Protein AF-A0A8H5BAB7-F1 (afdb_monomer)

Foldseek 3Di:
DDDDDDDDDDDPFPDPDDDDDDDDDDDDDDDDDDDDDDDDPDDDPDPPDDDDPPPDDPVVVCLLVLLVVLLVVVVVVVPPPDDDDDDDDDDDDDDDDDDDDPDDDPDDDDPDDPPPPPPPVRLLVVLVVLLVVLVVVLQVVLVVQPDGDDDLADQDDRSLNVDDPCPVNVVSVVSNVVSVVVNCCSPDDVVSVVVVVVSDPLLVLLLVCLVLQLLVVLVVPPFFDALVVSCVSSVHDSVNNQSSQVNCVSVSQWPPPDVRTIHGGNNSSCCGPPHVVVVVSNVVSSVVVLVVCVVVQLVDPVQNPDPDQQSDSVLVVCVPPPVVCHRPGPVSSVVDD

Secondary structure (DSSP, 8-state):
-PPPPP----------------------------------------------TT---TTSSHHHHHHHHHHHHHHHHHGGGS------------S----S--SSS-SSS----------HHHHHHHHHHHHHHHHHHHHHHHHHTTSPPPPTT--PPPHHHH-S--HHHHHHHHHHHHHHHHHHHHHS-HHHHHHHHHT--HHHHHHHHHHTTHHHHHHT-TT-EEHHHHHHHHT--HHHHHHHHHHHHTTTSSEEEETTEEE--TTGGGGSTTSHHHHHHHHHHHHHHHHTTHHHHHH-TTTTT---TTSSHHHHHHHHH-GGGTT--HHHHHT--

pLDDT: mean 70.76, std 28.92, range [22.11, 98.69]

Sequence (337 aa):
MQREPTDAGDRAGFGVACRDEVVKGGPGLVQAPDGGCPVRPAAGFGAGRVEDADGL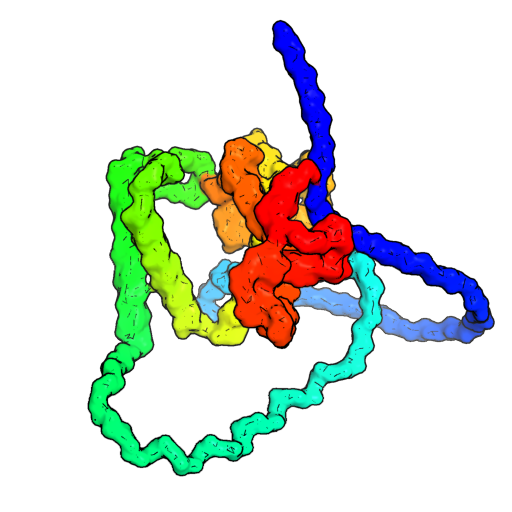HLDDLCVSRQLVQVACRLDEMSRFVVPQTLNSGRTTAVYALTGMARKSYLTSLACDTFPQIMSTHAEVEALLRLIRDSALKALGDYEKHGGTAPRLQSTEIHPLDQFQNKIGFMKTIATLEGACEQLCSTLAPPTQTVLNRVQDYQWICMRTVVKHKIADEVAKHKGGVHINELAAAVKLHPTKLGSILRALASKHCFCEIAPDVFANNRLSMTLTTSHPMSSAVVYSSDRHEYIHCLPEYLADPSTGHSLRINETAFQYFVKERHPKLKGITFYQWMELP

Nearest PDB structures (foldseek):
  6ix7-assembly1_A  TM=8.570E-01  e=1.894E-03  Aspergillus flavus NRRL3357
  6inw-assembly1_A  TM=7.678E-01  e=5.716E-04  Aspergillus flavus NRRL3357
  6ix3-assembly1_B-2  TM=7.983E-01  e=1.404E-03  Aspergillus flavus NRRL3357
  6ix3-assembly1_A  TM=7.483E-01  e=1.094E-03  Aspergillus flavus NRRL3357
  8gx4-assembly1_A  TM=7.879E-01  e=2.967E-03  Apiospora montagnei NRRL 25634

Structure (mmCIF, N/CA/C/O backbone):
data_AF-A0A8H5BAB7-F1
#
_entry.id   AF-A0A8H5BAB7-F1
#
loop_
_atom_site.group_PDB
_atom_site.id
_atom_site.type_symbol
_atom_site.label_atom_id
_atom_site.label_alt_id
_atom_site.label_comp_id
_atom_site.label_asym_id
_atom_site.label_entity_id
_atom_site.label_seq_id
_atom_site.pdbx_PDB_ins_code
_atom_site.Cartn_x
_atom_site.Cartn_y
_atom_site.Cartn_z
_atom_site.occupancy
_atom_site.B_iso_or_equiv
_atom_site.auth_seq_id
_atom_site.auth_comp_id
_atom_site.auth_asym_id
_atom_site.auth_atom_id
_atom_site.pdbx_PDB_model_num
ATOM 1 N N . MET A 1 1 ? -33.065 4.902 -30.671 1.00 36.44 1 MET A N 1
ATOM 2 C CA . MET A 1 1 ? -31.918 4.297 -31.377 1.00 36.44 1 MET A CA 1
ATOM 3 C C . MET A 1 1 ? -31.135 3.513 -30.335 1.00 36.44 1 MET A C 1
ATOM 5 O O . MET A 1 1 ? -30.453 4.110 -29.513 1.00 36.44 1 MET A O 1
ATOM 9 N N . GLN A 1 2 ? -31.410 2.213 -30.249 1.00 23.80 2 GLN A N 1
ATOM 10 C CA . GLN A 1 2 ? -30.782 1.296 -29.297 1.00 23.80 2 GLN A CA 1
ATOM 11 C C . GLN A 1 2 ? -29.294 1.159 -29.658 1.00 23.80 2 GLN A C 1
ATOM 13 O O . GLN A 1 2 ? -28.973 1.019 -30.836 1.00 23.80 2 GLN A O 1
ATOM 18 N N . ARG A 1 3 ? -28.395 1.246 -28.673 1.00 25.72 3 ARG A N 1
ATOM 19 C CA . ARG A 1 3 ? -26.998 0.821 -28.827 1.00 25.72 3 ARG A CA 1
ATOM 20 C C . ARG A 1 3 ? -26.851 -0.533 -28.148 1.00 25.72 3 ARG A C 1
ATOM 22 O O . ARG A 1 3 ? -27.124 -0.654 -26.957 1.00 25.72 3 ARG A O 1
ATOM 29 N N . GLU A 1 4 ? -26.484 -1.520 -28.951 1.00 24.52 4 GLU A N 1
ATOM 30 C CA . GLU A 1 4 ? -26.134 -2.878 -28.543 1.00 24.52 4 GLU A CA 1
ATOM 31 C C . GLU A 1 4 ? -24.859 -2.915 -27.678 1.00 24.52 4 GLU A C 1
ATOM 33 O O . GLU A 1 4 ? -24.052 -1.978 -27.732 1.00 24.52 4 GLU A O 1
ATOM 38 N N . PRO A 1 5 ? -24.671 -3.974 -26.867 1.00 28.41 5 PRO A N 1
ATOM 39 C CA . PRO A 1 5 ? -23.532 -4.103 -25.969 1.00 28.41 5 PRO A CA 1
ATOM 40 C C . PRO A 1 5 ? -22.288 -4.570 -26.737 1.00 28.41 5 PRO A C 1
ATOM 42 O O . PRO A 1 5 ? -22.297 -5.620 -27.375 1.00 28.41 5 PRO A O 1
ATOM 45 N N . THR A 1 6 ? -21.204 -3.797 -26.667 1.00 30.73 6 THR A N 1
ATOM 46 C CA . THR A 1 6 ? -19.901 -4.207 -27.200 1.00 30.73 6 THR A CA 1
ATOM 47 C C . THR A 1 6 ? -19.280 -5.295 -26.333 1.00 30.73 6 THR A C 1
ATOM 49 O O . THR A 1 6 ? -19.144 -5.143 -25.118 1.00 30.73 6 THR A O 1
ATOM 52 N N . ASP A 1 7 ? -18.925 -6.364 -27.033 1.00 24.47 7 ASP A N 1
ATOM 53 C CA . ASP A 1 7 ? -18.244 -7.582 -26.627 1.00 24.47 7 ASP A CA 1
ATOM 54 C C . ASP A 1 7 ? -17.031 -7.345 -25.710 1.00 24.47 7 ASP A C 1
ATOM 56 O O . ASP A 1 7 ? -16.275 -6.379 -25.860 1.00 24.47 7 ASP A O 1
ATOM 60 N N . ALA A 1 8 ? -16.862 -8.240 -24.739 1.00 29.69 8 ALA A N 1
ATOM 61 C CA . ALA A 1 8 ? -15.777 -8.223 -23.771 1.00 29.69 8 ALA A CA 1
ATOM 62 C C . ALA A 1 8 ? -14.495 -8.732 -24.444 1.00 29.69 8 ALA A C 1
ATOM 64 O O . ALA A 1 8 ? -14.181 -9.917 -24.395 1.00 29.69 8 ALA A O 1
ATOM 65 N N . GLY A 1 9 ? -13.763 -7.821 -25.085 1.00 25.28 9 GLY A N 1
ATOM 66 C CA . GLY A 1 9 ? -12.438 -8.103 -25.625 1.00 25.28 9 GLY A CA 1
ATOM 67 C C . GLY A 1 9 ? -11.450 -8.455 -24.512 1.00 25.28 9 GLY A C 1
ATOM 68 O O . GLY A 1 9 ? -11.226 -7.660 -23.594 1.00 25.28 9 GLY A O 1
ATOM 69 N N . ASP A 1 10 ? -10.871 -9.651 -24.614 1.00 31.83 10 ASP A N 1
ATOM 70 C CA . ASP A 1 10 ? -9.661 -10.075 -23.914 1.00 31.83 10 ASP A CA 1
ATOM 71 C C . ASP A 1 10 ? -8.577 -9.003 -24.088 1.00 31.83 10 ASP A C 1
ATOM 73 O O . ASP A 1 10 ? -7.932 -8.918 -25.133 1.00 31.83 10 ASP A O 1
ATOM 77 N N . ARG A 1 11 ? -8.355 -8.180 -23.054 1.00 36.34 11 ARG A N 1
ATOM 78 C CA . ARG A 1 11 ? -7.131 -7.377 -22.970 1.00 36.34 11 ARG A CA 1
ATOM 79 C C . ARG A 1 11 ? -5.959 -8.342 -23.028 1.00 36.34 11 ARG A C 1
ATOM 81 O O . ARG A 1 11 ? -5.969 -9.335 -22.298 1.00 36.34 11 ARG A O 1
ATOM 88 N N . ALA A 1 12 ? -4.946 -8.020 -23.830 1.00 37.62 12 ALA A N 1
ATOM 89 C CA . ALA A 1 12 ? -3.659 -8.706 -23.871 1.00 37.62 12 ALA A CA 1
ATOM 90 C C . ALA A 1 12 ? -2.915 -8.587 -22.522 1.00 37.62 12 ALA A C 1
ATOM 92 O O . ALA A 1 12 ? -1.880 -7.938 -22.399 1.00 37.62 12 ALA A O 1
ATOM 93 N N . GLY A 1 13 ? -3.463 -9.200 -21.476 1.00 37.78 13 GLY A N 1
ATOM 94 C CA . GLY A 1 13 ? -2.782 -9.438 -20.224 1.00 37.78 13 GLY A CA 1
ATOM 95 C C . GLY A 1 13 ? -1.711 -10.485 -20.466 1.00 37.78 13 GLY A C 1
ATOM 96 O O . GLY A 1 13 ? -1.926 -11.467 -21.182 1.00 37.78 13 GLY A O 1
ATOM 97 N N . PHE A 1 14 ? -0.549 -10.274 -19.867 1.00 43.75 14 PHE A N 1
ATOM 98 C CA . PHE A 1 14 ? 0.518 -11.256 -19.799 1.00 43.75 14 PHE A CA 1
ATOM 99 C C . PHE A 1 14 ? 0.035 -12.472 -18.979 1.00 43.75 14 PHE A C 1
ATOM 101 O O . PHE A 1 14 ? 0.246 -12.609 -17.779 1.00 43.75 14 PHE A O 1
ATOM 108 N N . GLY A 1 15 ? -0.720 -13.355 -19.631 1.00 31.80 15 GLY A N 1
ATOM 109 C CA . GLY A 1 15 ? -1.120 -14.637 -19.081 1.00 31.80 15 GLY A CA 1
ATOM 110 C C . GLY A 1 15 ? 0.081 -15.571 -19.091 1.00 31.80 15 GLY A C 1
ATOM 111 O O . GLY A 1 15 ? 0.601 -15.909 -20.155 1.00 31.80 15 GLY A O 1
ATOM 112 N N . VAL A 1 16 ? 0.523 -16.003 -17.912 1.00 30.45 16 VAL A N 1
ATOM 113 C CA . VAL A 1 16 ? 1.497 -17.088 -17.778 1.00 30.45 16 VAL A CA 1
ATOM 114 C C . VAL A 1 16 ? 0.867 -18.356 -18.356 1.00 30.45 16 VAL A C 1
ATOM 116 O O . VAL A 1 16 ? 0.013 -18.980 -17.730 1.00 30.45 16 VAL A O 1
ATOM 119 N N . ALA A 1 17 ? 1.276 -18.738 -19.565 1.00 25.66 17 ALA A N 1
ATOM 120 C CA . ALA A 1 17 ? 1.023 -20.072 -20.084 1.00 25.66 17 ALA A CA 1
ATOM 121 C C . ALA A 1 17 ? 1.912 -21.054 -19.308 1.00 25.66 17 ALA A C 1
ATOM 123 O O . ALA A 1 17 ? 3.130 -21.085 -19.499 1.00 25.66 17 ALA A O 1
ATOM 124 N N . CYS A 1 18 ? 1.313 -21.842 -18.413 1.00 22.22 18 CYS A N 1
ATOM 125 C CA . CYS A 1 18 ? 1.947 -23.046 -17.886 1.00 22.22 18 CYS A CA 1
ATOM 126 C C . CYS A 1 18 ? 2.284 -23.951 -19.079 1.00 22.22 18 CYS A C 1
ATOM 128 O O . CYS A 1 18 ? 1.393 -24.378 -19.808 1.00 22.22 18 CYS A O 1
ATOM 130 N N . ARG A 1 19 ? 3.573 -24.190 -19.331 1.00 25.84 19 ARG A N 1
ATOM 131 C CA . ARG A 1 19 ? 4.002 -25.160 -20.341 1.00 25.84 19 ARG A CA 1
ATOM 132 C C . ARG A 1 19 ? 3.718 -26.569 -19.825 1.00 25.84 19 ARG A C 1
ATOM 134 O O . ARG A 1 19 ? 4.360 -27.004 -18.874 1.00 25.84 19 ARG A O 1
ATOM 141 N N . ASP A 1 20 ? 2.810 -27.270 -20.496 1.00 23.16 20 ASP A N 1
ATOM 142 C CA . ASP A 1 20 ? 2.719 -28.728 -20.464 1.00 23.16 20 ASP A CA 1
ATOM 143 C C . ASP A 1 20 ? 3.910 -29.311 -21.239 1.00 23.16 20 ASP A C 1
ATOM 145 O O . ASP A 1 20 ? 3.928 -29.314 -22.473 1.00 23.16 20 ASP A O 1
ATOM 149 N N . GLU A 1 21 ? 4.930 -29.803 -20.535 1.00 26.55 21 GLU A N 1
ATOM 150 C CA . GLU A 1 21 ? 5.911 -30.704 -21.142 1.00 26.55 21 GLU A CA 1
ATOM 151 C C . GLU A 1 21 ? 5.389 -32.142 -21.079 1.00 26.55 21 GLU A C 1
ATOM 153 O O . GLU A 1 21 ? 5.451 -32.832 -20.063 1.00 26.55 21 GLU A O 1
ATOM 158 N N . VAL A 1 22 ? 4.866 -32.595 -22.218 1.00 26.17 22 VAL A N 1
ATOM 159 C CA . VAL A 1 22 ? 4.567 -33.999 -22.502 1.00 26.17 22 VAL A CA 1
ATOM 160 C C . VAL A 1 22 ? 5.885 -34.778 -22.561 1.00 26.17 22 VAL A C 1
ATOM 162 O O . VAL A 1 22 ? 6.588 -34.764 -23.574 1.00 26.17 22 VAL A O 1
ATOM 165 N N . VAL A 1 23 ? 6.219 -35.488 -21.483 1.00 27.64 23 VAL A N 1
ATOM 166 C CA . VAL A 1 23 ? 7.316 -36.465 -21.477 1.00 27.64 23 VAL A CA 1
ATOM 167 C C . VAL A 1 23 ? 6.848 -37.737 -22.191 1.00 27.64 23 VAL A C 1
ATOM 169 O O . VAL A 1 23 ? 5.963 -38.453 -21.725 1.00 27.64 23 VAL A O 1
ATOM 172 N N . LYS A 1 24 ? 7.440 -38.003 -23.362 1.00 26.62 24 LYS A N 1
ATOM 173 C CA . LYS A 1 24 ? 7.263 -39.233 -24.151 1.00 26.62 24 LYS A CA 1
ATOM 174 C C . LYS A 1 24 ? 7.808 -40.446 -23.385 1.00 26.62 24 LYS A C 1
ATOM 176 O O . LYS A 1 24 ? 8.907 -40.391 -22.844 1.00 26.62 24 LYS A O 1
ATOM 181 N N . GLY A 1 25 ? 7.037 -41.532 -23.362 1.00 23.75 25 GLY A N 1
ATOM 182 C CA . GLY A 1 25 ? 7.331 -42.736 -22.585 1.00 23.75 25 GLY A CA 1
ATOM 183 C C . GLY A 1 25 ? 8.240 -43.785 -23.242 1.00 23.75 25 GLY A C 1
ATOM 184 O O . GLY A 1 25 ? 8.430 -43.802 -24.458 1.00 23.75 25 GLY A O 1
ATOM 185 N N . GLY A 1 26 ? 8.688 -44.712 -22.383 1.00 22.11 26 GLY A N 1
ATOM 186 C CA . GLY A 1 26 ? 9.103 -46.094 -22.682 1.00 22.11 26 GLY A CA 1
ATOM 187 C C . GLY A 1 26 ? 10.503 -46.486 -22.165 1.00 22.11 26 GLY A C 1
ATOM 188 O O . GLY A 1 26 ? 11.396 -45.647 -22.177 1.00 22.11 26 GLY A O 1
ATOM 189 N N . PRO A 1 27 ? 10.773 -47.778 -21.870 1.00 32.84 27 PRO A N 1
ATOM 190 C CA . PRO A 1 27 ? 10.048 -48.689 -20.968 1.00 32.84 27 PRO A CA 1
ATOM 191 C C . PRO A 1 27 ? 10.997 -49.388 -19.951 1.00 32.84 27 PRO A C 1
ATOM 193 O O . PRO A 1 27 ? 12.198 -49.487 -20.182 1.00 32.84 27 PRO A O 1
ATOM 196 N N . GLY A 1 28 ? 10.469 -49.951 -18.854 1.00 25.31 28 GLY A N 1
ATOM 197 C CA . GLY A 1 28 ? 11.269 -50.823 -17.976 1.00 25.31 28 GLY A CA 1
ATOM 198 C C . GLY A 1 28 ? 10.612 -51.189 -16.646 1.00 25.31 28 GLY A C 1
ATOM 199 O O . GLY A 1 28 ? 10.799 -50.503 -15.648 1.00 25.31 28 GLY A O 1
ATOM 200 N N . LEU A 1 29 ? 9.853 -52.285 -16.648 1.00 25.59 29 LEU A N 1
ATOM 201 C CA . LEU A 1 29 ? 9.343 -52.997 -15.472 1.00 25.59 29 LEU A CA 1
ATOM 202 C C . LEU A 1 29 ? 10.486 -53.596 -14.636 1.00 25.59 29 LEU A C 1
ATOM 204 O O . LEU A 1 29 ? 11.260 -54.378 -15.179 1.00 25.59 29 LEU A O 1
ATOM 208 N N . VAL A 1 30 ? 10.487 -53.360 -13.318 1.00 27.69 30 VAL A N 1
ATOM 209 C CA . VAL A 1 30 ? 10.938 -54.336 -12.304 1.00 27.69 30 VAL A CA 1
ATOM 210 C C . VAL A 1 30 ? 10.037 -54.201 -11.068 1.00 27.69 30 VAL A C 1
ATOM 212 O O . VAL A 1 30 ? 9.845 -53.105 -10.547 1.00 27.69 30 VAL A O 1
ATOM 215 N N . GLN A 1 31 ? 9.449 -55.319 -10.640 1.00 23.66 31 GLN A N 1
ATOM 216 C CA . GLN A 1 31 ? 8.582 -55.461 -9.466 1.00 23.66 31 GLN A CA 1
ATOM 217 C C . GLN A 1 31 ? 9.358 -55.911 -8.211 1.00 23.66 31 GLN A C 1
ATOM 219 O O . GLN A 1 31 ? 10.264 -56.734 -8.324 1.00 23.66 31 GLN A O 1
ATOM 224 N N . ALA A 1 32 ? 8.823 -55.475 -7.054 1.00 26.59 32 ALA A N 1
ATOM 225 C CA . ALA A 1 32 ? 8.815 -56.091 -5.708 1.00 26.59 32 ALA A CA 1
ATOM 226 C C . ALA A 1 32 ? 10.109 -56.022 -4.844 1.00 26.59 32 ALA A C 1
ATOM 228 O O . ALA A 1 32 ? 11.195 -55.937 -5.411 1.00 26.59 32 ALA A O 1
ATOM 229 N N . PRO A 1 33 ? 10.037 -56.080 -3.482 1.00 28.66 33 PRO A N 1
ATOM 230 C CA . PRO A 1 33 ? 8.915 -56.578 -2.673 1.00 28.66 33 PRO A CA 1
ATOM 231 C C . PRO A 1 33 ? 8.468 -55.738 -1.458 1.00 28.66 33 PRO A C 1
ATOM 233 O O . PRO A 1 33 ? 9.116 -54.800 -0.998 1.00 28.66 33 PRO A O 1
ATOM 236 N N . ASP A 1 34 ? 7.317 -56.172 -0.951 1.00 30.67 34 ASP A N 1
ATOM 237 C CA . ASP A 1 34 ? 6.634 -55.787 0.276 1.00 30.67 34 ASP A CA 1
ATOM 238 C C . ASP A 1 34 ? 7.526 -55.859 1.525 1.00 30.67 34 ASP A C 1
ATOM 240 O O . ASP A 1 34 ? 8.190 -56.860 1.795 1.00 30.67 34 ASP A O 1
ATOM 244 N N . GLY A 1 35 ? 7.487 -54.800 2.333 1.00 27.25 35 GLY A N 1
ATOM 245 C CA . GLY A 1 35 ? 8.190 -54.721 3.610 1.00 27.25 35 GLY A CA 1
ATOM 246 C C . GLY A 1 35 ? 7.655 -53.568 4.448 1.00 27.25 35 GLY A C 1
ATOM 247 O O . GLY A 1 35 ? 8.216 -52.476 4.454 1.00 27.25 35 GLY A O 1
ATOM 248 N N . GLY A 1 36 ? 6.528 -53.802 5.121 1.00 25.34 36 GLY A N 1
ATOM 249 C CA . GLY A 1 36 ? 5.921 -52.843 6.038 1.00 25.34 36 GLY A CA 1
ATOM 250 C C . GLY A 1 36 ? 6.812 -52.543 7.246 1.00 25.34 36 GLY A C 1
ATOM 251 O O . GLY A 1 36 ? 7.377 -53.445 7.859 1.00 25.34 36 GLY A O 1
ATOM 252 N N . CYS A 1 37 ? 6.881 -51.265 7.620 1.00 22.97 37 CYS A N 1
ATOM 253 C CA . CYS A 1 37 ? 7.373 -50.809 8.918 1.00 22.97 37 CYS A CA 1
ATOM 254 C C . CYS A 1 37 ? 6.438 -49.688 9.424 1.00 22.97 37 CYS A C 1
ATOM 256 O O . CYS A 1 37 ? 5.903 -48.929 8.613 1.00 22.97 37 CYS A O 1
ATOM 258 N N . PRO A 1 38 ? 6.146 -49.619 10.733 1.00 26.20 38 PRO A N 1
ATOM 259 C CA . PRO A 1 38 ? 4.882 -49.101 11.243 1.00 26.20 38 PRO A CA 1
ATOM 260 C C . PRO A 1 38 ? 4.847 -47.570 11.300 1.00 26.20 38 PRO A C 1
ATOM 262 O O . PRO A 1 38 ? 5.734 -46.926 11.863 1.00 26.20 38 PRO A O 1
ATOM 265 N N . VAL A 1 39 ? 3.762 -46.985 10.789 1.00 28.03 39 VAL A N 1
ATOM 266 C CA . VAL A 1 39 ? 3.430 -45.572 10.996 1.00 28.03 39 VAL A CA 1
ATOM 267 C C . VAL A 1 39 ? 3.005 -45.392 12.455 1.00 28.03 39 VAL A C 1
ATOM 269 O O . VAL A 1 39 ? 1.906 -45.770 12.856 1.00 28.03 39 VAL A O 1
ATOM 272 N N . ARG A 1 40 ? 3.897 -44.819 13.269 1.00 23.77 40 ARG A N 1
ATOM 273 C CA . ARG A 1 40 ? 3.544 -44.210 14.560 1.00 23.77 40 ARG A CA 1
ATOM 274 C C . ARG A 1 40 ? 2.548 -43.066 14.302 1.00 23.77 40 ARG A C 1
ATOM 276 O O . ARG A 1 40 ? 2.803 -42.267 13.401 1.00 23.77 40 ARG A O 1
ATOM 283 N N . PRO A 1 41 ? 1.460 -42.931 15.080 1.00 25.17 41 PRO A N 1
ATOM 284 C CA . PRO A 1 41 ? 0.564 -41.792 14.942 1.00 25.17 41 PRO A CA 1
ATOM 285 C C . PRO A 1 41 ? 1.324 -40.510 15.296 1.00 25.17 41 PRO A C 1
ATOM 287 O O . PRO A 1 41 ? 1.958 -40.426 16.351 1.00 25.17 41 PRO A O 1
ATOM 290 N N . ALA A 1 42 ? 1.279 -39.525 14.397 1.00 27.25 42 ALA A N 1
ATOM 291 C CA . ALA A 1 42 ? 1.742 -38.176 14.676 1.00 27.25 42 ALA A CA 1
ATOM 292 C C . ALA A 1 42 ? 0.965 -37.652 15.890 1.00 27.25 42 ALA A C 1
ATOM 294 O O . ALA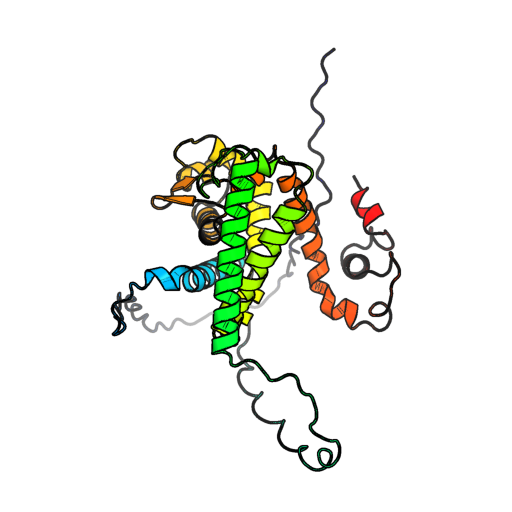 A 1 42 ? -0.253 -37.476 15.841 1.00 27.25 42 ALA A O 1
ATOM 295 N N . ALA A 1 43 ? 1.681 -37.483 16.999 1.00 27.72 43 ALA A N 1
ATOM 296 C CA . ALA A 1 43 ? 1.171 -36.868 18.207 1.00 27.72 43 ALA A CA 1
ATOM 297 C C . ALA A 1 43 ? 0.578 -35.497 17.863 1.00 27.72 43 ALA A C 1
ATOM 299 O O . ALA A 1 43 ? 1.188 -34.708 17.138 1.00 27.72 43 ALA A O 1
ATOM 300 N N . GLY A 1 44 ? -0.626 -35.243 18.377 1.00 24.59 44 GLY A N 1
ATOM 301 C CA . GLY A 1 44 ? -1.295 -33.959 18.256 1.00 24.59 44 GLY A CA 1
ATOM 302 C C . GLY A 1 44 ? -0.382 -32.826 18.713 1.00 24.59 44 GLY A C 1
ATOM 303 O O . GLY A 1 44 ? 0.265 -32.914 19.757 1.00 24.59 44 GLY A O 1
ATOM 304 N N . PHE A 1 45 ? -0.348 -31.751 17.928 1.00 25.92 45 PHE A N 1
ATOM 305 C CA . PHE A 1 45 ? 0.177 -30.473 18.383 1.00 25.92 45 PHE A CA 1
ATOM 306 C C . PHE A 1 45 ? -0.714 -29.990 19.528 1.00 25.92 45 PHE A C 1
ATOM 308 O O . PHE A 1 45 ? -1.799 -29.450 19.320 1.00 25.92 45 PHE A O 1
ATOM 315 N N . GLY A 1 46 ? -0.270 -30.270 20.751 1.00 23.92 46 GLY A N 1
ATOM 316 C CA . GLY A 1 46 ? -0.862 -29.741 21.963 1.00 23.92 46 GLY A CA 1
ATOM 317 C C . GLY A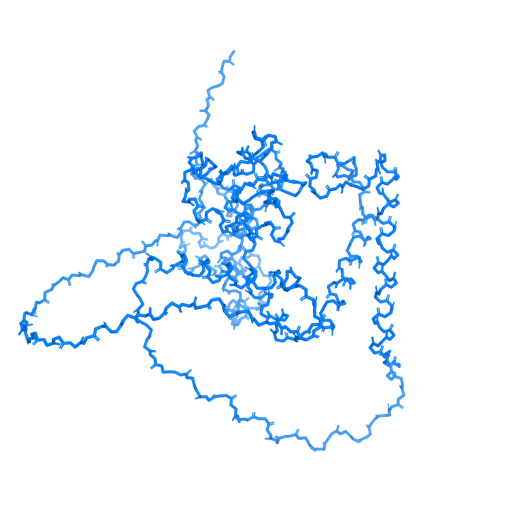 1 46 ? -0.803 -28.219 21.947 1.00 23.92 46 GLY A C 1
ATOM 318 O O . GLY A 1 46 ? 0.208 -27.621 21.576 1.00 23.92 46 GLY A O 1
ATOM 319 N N . ALA A 1 47 ? -1.904 -27.607 22.374 1.00 29.14 47 ALA A N 1
ATOM 320 C CA . ALA A 1 47 ? -1.981 -26.208 22.748 1.00 29.14 47 ALA A CA 1
ATOM 321 C C . ALA A 1 47 ? -1.033 -25.945 23.932 1.00 29.14 47 ALA A C 1
ATOM 323 O O . ALA A 1 47 ? -1.425 -25.994 25.095 1.00 29.14 47 ALA A O 1
ATOM 324 N N . GLY A 1 48 ? 0.245 -25.717 23.634 1.00 23.62 48 GLY A N 1
ATOM 325 C CA . GLY A 1 48 ? 1.220 -25.216 24.590 1.00 23.62 48 GLY A CA 1
ATOM 326 C C . GLY A 1 48 ? 0.997 -23.724 24.783 1.00 23.62 48 GLY A C 1
ATOM 327 O O . GLY A 1 48 ? 1.452 -22.918 23.974 1.00 23.62 48 GLY A O 1
ATOM 328 N N . ARG A 1 49 ? 0.266 -23.366 25.840 1.00 26.48 49 ARG A N 1
ATOM 329 C CA . ARG A 1 49 ? 0.175 -21.997 26.345 1.00 26.48 49 ARG A CA 1
ATOM 330 C C . ARG A 1 49 ? 1.553 -21.623 26.906 1.00 26.48 49 ARG A C 1
ATOM 332 O O . ARG A 1 49 ? 1.935 -22.112 27.962 1.00 26.48 49 ARG A O 1
ATOM 339 N N . VAL A 1 50 ? 2.312 -20.819 26.166 1.00 29.12 50 VAL A N 1
ATOM 340 C CA . VAL A 1 50 ? 3.497 -20.132 26.692 1.00 29.12 50 VAL A CA 1
ATOM 341 C C . VAL A 1 50 ? 3.007 -18.772 27.169 1.00 29.12 50 VAL A C 1
ATOM 343 O O . VAL A 1 50 ? 2.650 -17.926 26.353 1.00 29.12 50 VAL A O 1
ATOM 346 N N . GLU A 1 51 ? 2.877 -18.620 28.485 1.00 27.39 51 GLU A N 1
ATOM 347 C CA . GLU A 1 51 ? 2.633 -17.330 29.130 1.00 27.39 51 GLU A CA 1
ATOM 348 C C . GLU A 1 51 ? 3.997 -16.656 29.331 1.00 27.39 51 GLU A C 1
ATOM 350 O O . GLU A 1 51 ? 4.839 -17.173 30.067 1.00 27.39 51 GLU A O 1
ATOM 355 N N . ASP A 1 52 ? 4.235 -15.537 28.641 1.00 28.73 52 ASP A N 1
ATOM 356 C CA . ASP A 1 52 ? 5.363 -14.651 28.939 1.00 28.73 52 ASP A CA 1
ATOM 357 C C . ASP A 1 52 ? 5.074 -13.880 30.241 1.00 28.73 52 ASP A C 1
ATOM 359 O O . ASP A 1 52 ? 3.931 -13.518 30.534 1.00 28.73 52 ASP A O 1
ATOM 363 N N . ALA A 1 53 ? 6.122 -13.629 31.029 1.00 36.00 53 ALA A N 1
ATOM 364 C CA . ALA A 1 53 ? 6.056 -13.154 32.416 1.00 36.00 53 ALA A CA 1
ATOM 365 C C . ALA A 1 53 ? 5.486 -11.731 32.628 1.00 36.00 53 ALA A C 1
ATOM 367 O O . ALA A 1 53 ? 5.375 -11.301 33.772 1.00 36.00 53 ALA A O 1
ATOM 368 N N . ASP A 1 54 ? 5.076 -11.029 31.569 1.00 36.78 54 ASP A N 1
ATOM 369 C CA . ASP A 1 54 ? 4.595 -9.641 31.638 1.00 36.78 54 ASP A CA 1
ATOM 370 C C . ASP A 1 54 ? 3.089 -9.480 31.368 1.00 36.78 54 ASP A C 1
ATOM 372 O O . ASP A 1 54 ? 2.589 -8.360 31.288 1.00 36.78 54 ASP A O 1
ATOM 376 N N . GLY A 1 55 ? 2.327 -10.575 31.238 1.00 32.62 55 GLY A N 1
ATOM 377 C CA . GLY A 1 55 ? 0.859 -10.509 31.176 1.00 32.62 55 GLY A CA 1
ATOM 378 C C . GLY A 1 55 ? 0.288 -9.704 29.997 1.00 32.62 55 GLY A C 1
ATOM 379 O O . GLY A 1 55 ? -0.894 -9.361 30.003 1.00 32.62 55 GLY A O 1
ATOM 380 N N . LEU A 1 56 ? 1.097 -9.415 28.975 1.00 29.11 56 LEU A N 1
ATOM 381 C CA . LEU A 1 56 ? 0.641 -8.835 27.718 1.00 29.11 56 LEU A CA 1
ATOM 382 C C . LEU A 1 56 ? -0.007 -9.937 26.877 1.00 29.11 56 LEU A C 1
ATOM 384 O O . LEU A 1 56 ? 0.614 -10.948 26.545 1.00 29.11 56 LEU A O 1
ATOM 388 N N . HIS A 1 57 ? -1.286 -9.751 26.560 1.00 30.27 57 HIS A N 1
ATOM 389 C CA . HIS A 1 57 ? -2.035 -10.645 25.688 1.00 30.27 57 HIS A CA 1
ATOM 390 C C . HIS A 1 57 ? -1.311 -10.749 24.332 1.00 30.27 57 HIS A C 1
ATOM 392 O O . HIS A 1 57 ? -0.994 -9.739 23.707 1.00 30.27 57 HIS A O 1
ATOM 398 N N . LEU A 1 58 ? -1.061 -11.976 23.865 1.00 33.19 58 LEU A N 1
ATOM 399 C CA . LEU A 1 58 ? -0.378 -12.311 22.600 1.00 33.19 58 LEU A CA 1
ATOM 400 C C . LEU A 1 58 ? -1.079 -11.783 21.326 1.00 33.19 58 LEU A C 1
ATOM 402 O O . LEU A 1 58 ? -0.604 -12.030 20.214 1.00 33.19 58 LEU A O 1
ATOM 406 N N . ASP A 1 59 ? -2.165 -11.033 21.485 1.00 34.12 59 ASP A N 1
ATOM 407 C CA . ASP A 1 59 ? -2.974 -10.454 20.418 1.00 34.12 59 ASP A CA 1
ATOM 408 C C . ASP A 1 59 ? -2.359 -9.180 19.804 1.00 34.12 59 ASP A C 1
ATOM 410 O O . ASP A 1 59 ? -2.778 -8.777 18.723 1.00 34.12 59 ASP A O 1
ATOM 414 N N . ASP A 1 60 ? -1.302 -8.599 20.390 1.00 32.47 60 ASP A N 1
ATOM 415 C CA . ASP A 1 60 ? -0.621 -7.410 19.832 1.00 32.47 60 ASP A CA 1
ATOM 416 C C . ASP A 1 60 ? 0.636 -7.736 18.991 1.00 32.47 60 ASP A C 1
ATOM 418 O O . ASP A 1 60 ? 1.055 -6.952 18.139 1.00 32.47 60 ASP A O 1
ATOM 422 N N . LEU A 1 61 ? 1.188 -8.954 19.101 1.00 35.22 61 LEU A N 1
ATOM 423 C CA . LEU A 1 61 ? 2.190 -9.506 18.157 1.00 35.22 61 LEU A CA 1
ATOM 424 C C . LEU A 1 61 ? 1.548 -10.040 16.858 1.00 35.22 61 LEU A C 1
ATOM 426 O O . LEU A 1 61 ? 2.210 -10.629 15.991 1.00 35.22 61 LEU A O 1
ATOM 430 N N . CYS A 1 62 ? 0.236 -9.851 16.741 1.00 35.56 62 CYS A N 1
ATOM 431 C CA . CYS A 1 62 ? -0.645 -10.516 15.803 1.00 35.56 62 CYS A CA 1
ATOM 432 C C . CYS A 1 62 ? -0.385 -10.108 14.352 1.00 35.56 62 CYS A C 1
ATOM 434 O O . CYS A 1 62 ? -0.418 -10.974 13.491 1.00 35.56 62 CYS A O 1
ATOM 436 N N . VAL A 1 63 ? 0.017 -8.868 14.054 1.00 36.66 63 VAL A N 1
ATOM 437 C CA . VAL A 1 63 ? 0.238 -8.452 12.655 1.00 36.66 63 VAL A CA 1
ATOM 438 C C . VAL A 1 63 ? 1.431 -9.182 12.028 1.00 36.66 63 VAL A C 1
ATOM 440 O O . VAL A 1 63 ? 1.297 -9.740 10.945 1.00 36.66 63 VAL A O 1
ATOM 443 N N . SER A 1 64 ? 2.577 -9.272 12.710 1.00 34.38 64 SER A N 1
ATOM 444 C CA . SER A 1 64 ? 3.755 -9.979 12.177 1.00 34.38 64 SER A CA 1
ATOM 445 C C . SER A 1 64 ? 3.539 -11.496 12.125 1.00 34.38 64 SER A C 1
ATOM 447 O O . SER A 1 64 ? 3.880 -12.126 11.127 1.00 34.38 64 SER A O 1
ATOM 449 N N . ARG A 1 65 ? 2.914 -12.102 13.149 1.00 35.53 65 ARG A N 1
ATOM 450 C CA . ARG A 1 65 ? 2.594 -13.544 13.135 1.00 35.53 65 ARG A CA 1
ATOM 451 C C . ARG A 1 65 ? 1.504 -13.899 12.124 1.00 35.53 65 ARG A C 1
ATOM 453 O O . ARG A 1 65 ? 1.638 -14.920 11.459 1.00 35.53 65 ARG A O 1
ATOM 460 N N . GLN A 1 66 ? 0.464 -13.080 11.968 1.00 35.62 66 GLN A N 1
ATOM 461 C CA . GLN A 1 66 ? -0.568 -13.269 10.944 1.00 35.62 66 GLN A CA 1
ATOM 462 C C . GLN A 1 66 ? -0.003 -13.045 9.546 1.00 35.62 66 GLN A C 1
ATOM 464 O O . GLN A 1 66 ? -0.342 -13.808 8.654 1.00 35.62 66 GLN A O 1
ATOM 469 N N . LEU A 1 67 ? 0.881 -12.064 9.334 1.00 39.03 67 LEU A N 1
ATOM 470 C CA . LEU A 1 67 ? 1.548 -11.877 8.042 1.00 39.03 67 LEU A CA 1
ATOM 471 C C . LEU A 1 67 ? 2.454 -13.058 7.706 1.00 39.03 67 LEU A C 1
ATOM 473 O O . LEU A 1 67 ? 2.384 -13.546 6.588 1.00 39.03 67 LEU A O 1
ATOM 477 N N . VAL A 1 68 ? 3.223 -13.586 8.665 1.00 42.12 68 VAL A N 1
ATOM 478 C CA . VAL A 1 68 ? 4.016 -14.809 8.456 1.00 42.12 68 VAL A CA 1
ATOM 479 C C . VAL A 1 68 ? 3.107 -16.015 8.207 1.00 42.12 68 VAL A C 1
ATOM 481 O O . VAL A 1 68 ? 3.342 -16.764 7.268 1.00 42.12 68 VAL A O 1
ATOM 484 N N . GLN A 1 69 ? 2.031 -16.198 8.976 1.00 38.59 69 GLN A N 1
ATOM 485 C CA . GLN A 1 69 ? 1.088 -17.303 8.768 1.00 38.59 69 GLN A CA 1
ATOM 486 C C . GLN A 1 69 ? 0.339 -17.197 7.438 1.00 38.59 69 GLN A C 1
ATOM 488 O O . GLN A 1 69 ? 0.101 -18.217 6.798 1.00 38.59 69 GLN A O 1
ATOM 493 N N . VAL A 1 70 ? -0.044 -15.996 7.007 1.00 44.88 70 VAL A N 1
ATOM 494 C CA . VAL A 1 70 ? -0.725 -15.798 5.726 1.00 44.88 70 VAL A CA 1
ATOM 495 C C . VAL A 1 70 ? 0.270 -15.871 4.567 1.00 44.88 70 VAL A C 1
ATOM 497 O O . VAL A 1 70 ? -0.067 -16.489 3.565 1.00 44.88 70 VAL A O 1
ATOM 500 N N . ALA A 1 71 ? 1.506 -15.386 4.718 1.00 43.75 71 ALA A N 1
ATOM 501 C CA . ALA A 1 71 ? 2.596 -15.619 3.769 1.00 43.75 71 ALA A CA 1
ATOM 502 C C . ALA A 1 71 ? 2.874 -17.119 3.602 1.00 43.75 71 ALA A C 1
ATOM 504 O O . ALA A 1 71 ? 2.909 -17.605 2.477 1.00 43.75 71 ALA A O 1
ATOM 505 N N . CYS A 1 72 ? 2.990 -17.875 4.701 1.00 42.84 72 CYS A N 1
ATOM 506 C CA . CYS A 1 72 ? 3.149 -19.329 4.669 1.00 42.84 72 CYS A CA 1
ATOM 507 C C . CYS A 1 72 ? 1.951 -20.017 4.004 1.00 42.84 72 CYS A C 1
ATOM 509 O O . CYS A 1 72 ? 2.148 -20.887 3.164 1.00 42.84 72 CYS A O 1
ATOM 511 N N . ARG A 1 73 ? 0.713 -19.601 4.306 1.00 43.81 73 ARG A N 1
ATOM 512 C CA . ARG A 1 73 ? -0.487 -20.158 3.658 1.00 43.81 73 ARG A CA 1
ATOM 513 C C . ARG A 1 73 ? -0.563 -19.809 2.171 1.00 43.81 73 ARG A C 1
ATOM 515 O O . ARG A 1 73 ? -1.028 -20.633 1.394 1.00 43.81 73 ARG A O 1
ATOM 522 N N . LEU A 1 74 ? -0.124 -18.622 1.751 1.00 46.47 74 LEU A N 1
ATOM 523 C CA . LEU A 1 74 ? -0.058 -18.242 0.335 1.00 46.47 74 LEU A CA 1
ATOM 524 C C . LEU A 1 74 ? 1.069 -18.984 -0.401 1.00 46.47 74 LEU A C 1
ATOM 526 O O . LEU A 1 74 ? 0.862 -19.421 -1.532 1.00 46.47 74 LEU A O 1
ATOM 530 N N . ASP A 1 75 ? 2.215 -19.202 0.250 1.00 39.03 75 ASP A N 1
ATOM 531 C CA . ASP A 1 75 ? 3.294 -20.050 -0.269 1.00 39.03 75 ASP A CA 1
ATOM 532 C C . ASP A 1 75 ? 2.816 -21.504 -0.425 1.00 39.03 75 ASP A C 1
ATOM 534 O O . ASP A 1 75 ? 2.984 -22.098 -1.488 1.00 39.03 75 ASP A O 1
ATOM 538 N N . GLU A 1 76 ? 2.096 -22.053 0.559 1.00 41.41 76 GLU A N 1
ATOM 539 C CA . GLU A 1 76 ? 1.441 -23.367 0.469 1.00 41.41 76 GLU A CA 1
ATOM 540 C C . GLU A 1 76 ? 0.387 -23.431 -0.650 1.00 41.41 76 GLU A C 1
ATOM 542 O O . GLU A 1 76 ? 0.284 -24.445 -1.342 1.00 41.41 76 GLU A O 1
ATOM 547 N N . MET A 1 77 ? -0.355 -22.344 -0.903 1.00 45.03 77 MET A N 1
ATOM 548 C CA . MET A 1 77 ? -1.308 -22.269 -2.020 1.00 45.03 77 MET A CA 1
ATOM 549 C C . MET A 1 77 ? -0.635 -22.359 -3.395 1.00 45.03 77 MET A C 1
ATOM 551 O O . MET A 1 77 ? -1.273 -22.852 -4.329 1.00 45.03 77 MET A O 1
ATOM 555 N N . SER A 1 78 ? 0.621 -21.914 -3.526 1.00 38.94 78 SER A N 1
ATOM 556 C CA . SER A 1 78 ? 1.401 -22.012 -4.770 1.00 38.94 78 SER A CA 1
ATOM 557 C C . SER A 1 78 ? 1.950 -23.425 -5.032 1.00 38.94 78 SER A C 1
ATOM 559 O O . SER A 1 78 ? 2.210 -23.793 -6.177 1.00 38.94 78 SER A O 1
ATOM 561 N N . ARG A 1 79 ? 2.054 -24.263 -3.990 1.00 37.25 79 ARG A N 1
ATOM 562 C CA . ARG A 1 79 ? 2.650 -25.612 -4.053 1.00 37.25 79 ARG A CA 1
ATOM 563 C C . ARG A 1 79 ? 1.721 -26.704 -4.596 1.00 37.25 79 ARG A C 1
ATOM 565 O O . ARG A 1 79 ? 2.157 -27.839 -4.747 1.00 37.25 79 ARG A O 1
ATOM 572 N N . PHE A 1 80 ? 0.473 -26.390 -4.951 1.00 32.59 80 PHE A N 1
ATOM 573 C CA . PHE A 1 80 ? -0.476 -27.371 -5.505 1.00 32.59 80 PHE A CA 1
ATOM 574 C C . PHE A 1 80 ? -0.313 -27.660 -7.016 1.00 32.59 80 PHE A C 1
ATOM 576 O O . PHE A 1 80 ? -1.127 -28.394 -7.569 1.00 32.59 80 PHE A O 1
ATOM 583 N N . VAL A 1 81 ? 0.712 -27.113 -7.693 1.00 33.56 81 VAL A N 1
ATOM 584 C CA . VAL A 1 81 ? 0.933 -27.301 -9.151 1.00 33.56 81 VAL A CA 1
ATOM 585 C C . VAL A 1 81 ? 2.374 -27.716 -9.524 1.00 33.56 81 VAL A C 1
ATOM 587 O O . VAL A 1 81 ? 2.680 -27.864 -10.700 1.00 33.56 81 VAL A O 1
ATOM 590 N N . VAL A 1 82 ? 3.278 -27.994 -8.575 1.00 25.91 82 VAL A N 1
ATOM 591 C CA . VAL A 1 82 ? 4.647 -28.444 -8.921 1.00 25.91 82 VAL A CA 1
ATOM 592 C C . VAL A 1 82 ? 5.106 -29.575 -7.992 1.00 25.91 82 VAL A C 1
ATOM 594 O O . VAL A 1 82 ? 5.169 -29.361 -6.781 1.00 25.91 82 VAL A O 1
ATOM 597 N N . PRO A 1 83 ? 5.461 -30.770 -8.510 1.00 26.12 83 PRO A N 1
ATOM 598 C CA . PRO A 1 83 ? 6.111 -31.804 -7.712 1.00 26.12 83 PRO A CA 1
ATOM 599 C C . PRO A 1 83 ? 7.448 -31.286 -7.172 1.00 26.12 83 PRO A C 1
ATOM 601 O O . PRO A 1 83 ? 8.328 -30.880 -7.930 1.00 26.12 83 PRO A O 1
ATOM 604 N N . GLN A 1 84 ? 7.606 -31.294 -5.849 1.00 31.36 84 GLN A N 1
ATOM 605 C CA . GLN A 1 84 ? 8.867 -30.958 -5.203 1.00 31.36 84 GLN A CA 1
ATOM 606 C C . GLN A 1 84 ? 9.916 -32.037 -5.487 1.00 31.36 84 GLN A C 1
ATOM 608 O O . GLN A 1 84 ? 9.869 -33.126 -4.924 1.00 31.36 84 GLN A O 1
ATOM 613 N N . THR A 1 85 ? 10.926 -31.694 -6.278 1.00 29.12 85 THR A N 1
ATOM 614 C CA . THR A 1 85 ? 12.253 -32.309 -6.178 1.00 29.12 85 THR A CA 1
ATOM 615 C C . THR A 1 85 ? 13.271 -31.203 -5.951 1.00 29.12 85 THR A C 1
ATOM 617 O O . THR A 1 85 ? 13.899 -30.714 -6.887 1.00 29.12 85 THR A O 1
ATOM 620 N N . LEU A 1 86 ? 13.421 -30.777 -4.697 1.00 30.28 86 LEU A N 1
ATOM 621 C CA . LEU A 1 86 ? 14.552 -29.954 -4.277 1.00 30.28 86 LEU A CA 1
ATOM 622 C C . LEU A 1 86 ? 15.437 -30.801 -3.373 1.00 30.28 86 LEU A C 1
ATOM 624 O O . LEU A 1 86 ? 15.130 -31.081 -2.217 1.00 30.28 86 LEU A O 1
ATOM 628 N N . ASN A 1 87 ? 16.511 -31.264 -4.003 1.00 27.84 87 ASN A N 1
ATOM 629 C CA . ASN A 1 87 ? 17.563 -32.077 -3.434 1.00 27.84 87 ASN A CA 1
ATOM 630 C C . ASN A 1 87 ? 18.277 -31.280 -2.333 1.00 27.84 87 ASN A C 1
ATOM 632 O O . ASN A 1 87 ? 18.708 -30.143 -2.537 1.00 27.84 87 ASN A O 1
ATOM 636 N N . SER A 1 88 ? 18.365 -31.882 -1.154 1.00 33.56 88 SER A N 1
ATOM 637 C CA . SER A 1 88 ? 19.031 -31.348 0.026 1.00 33.56 88 SER A CA 1
ATOM 638 C C . SER A 1 88 ? 20.530 -31.185 -0.216 1.00 33.56 88 SER A C 1
ATOM 640 O O . SER A 1 88 ? 21.213 -32.159 -0.529 1.00 33.56 88 SER A O 1
ATOM 642 N N . GLY A 1 89 ? 21.065 -29.985 0.009 1.00 34.81 89 GLY A N 1
ATOM 643 C CA . GLY A 1 89 ? 22.510 -29.799 0.117 1.00 34.81 89 GLY A CA 1
ATOM 644 C C . GLY A 1 89 ? 22.982 -28.408 -0.267 1.00 34.81 89 GLY A C 1
ATOM 645 O O . GLY A 1 89 ? 23.443 -28.223 -1.387 1.00 34.81 89 GLY A O 1
ATOM 646 N N . ARG A 1 90 ? 22.889 -27.454 0.671 1.00 30.83 90 ARG A N 1
ATOM 647 C CA . ARG A 1 90 ? 23.800 -26.300 0.851 1.00 30.83 90 ARG A CA 1
ATOM 648 C C . ARG A 1 90 ? 23.297 -25.428 2.006 1.00 30.83 90 ARG A C 1
ATOM 650 O O . ARG A 1 90 ? 22.788 -24.332 1.812 1.00 30.83 90 ARG A O 1
ATOM 657 N N . THR A 1 91 ? 23.473 -25.930 3.226 1.00 31.64 91 THR A N 1
ATOM 658 C CA . THR A 1 91 ? 23.266 -25.157 4.462 1.00 31.64 91 THR A CA 1
ATOM 659 C C . THR A 1 91 ? 24.508 -25.260 5.335 1.00 31.64 91 THR A C 1
ATOM 661 O O . THR A 1 91 ? 24.452 -25.791 6.435 1.00 31.64 91 THR A O 1
ATOM 664 N N . THR A 1 92 ? 25.665 -24.831 4.828 1.00 30.55 92 THR A N 1
ATOM 665 C CA . THR A 1 92 ? 26.847 -24.468 5.636 1.00 30.55 92 THR A CA 1
ATOM 666 C C . THR A 1 92 ? 27.908 -23.886 4.705 1.00 30.55 92 THR A C 1
ATOM 668 O O . THR A 1 92 ? 28.452 -24.635 3.904 1.00 30.55 92 THR A O 1
ATOM 671 N N . ALA A 1 93 ? 28.146 -22.569 4.770 1.00 29.25 93 ALA A N 1
ATOM 672 C CA . ALA A 1 93 ? 29.411 -21.875 4.447 1.00 29.25 93 ALA A CA 1
ATOM 673 C C . ALA A 1 93 ? 29.170 -20.405 4.048 1.00 29.25 93 ALA A C 1
ATOM 675 O O . ALA A 1 93 ? 29.370 -20.044 2.896 1.00 29.25 93 ALA A O 1
ATOM 676 N N . VAL A 1 94 ? 28.783 -19.544 4.997 1.00 29.00 94 VAL A N 1
ATOM 677 C CA . VAL A 1 94 ? 29.103 -18.100 4.935 1.00 29.00 94 VAL A CA 1
ATOM 678 C C . VAL A 1 94 ? 29.335 -17.585 6.365 1.00 29.00 94 VAL A C 1
ATOM 680 O O . VAL A 1 94 ? 28.593 -16.769 6.890 1.00 29.00 94 VAL A O 1
ATOM 683 N N . TYR A 1 95 ? 30.356 -18.120 7.034 1.00 27.44 95 TYR A N 1
ATOM 684 C CA . TYR A 1 95 ? 30.957 -17.525 8.234 1.00 27.44 95 TYR A CA 1
ATOM 685 C C . TYR A 1 95 ? 32.462 -17.756 8.164 1.00 27.44 95 TYR A C 1
ATOM 687 O O . TYR A 1 95 ? 32.978 -18.705 8.737 1.00 27.44 95 TYR A O 1
ATOM 695 N N . ALA A 1 96 ? 33.136 -16.930 7.371 1.00 32.03 96 ALA A N 1
ATOM 696 C CA . ALA A 1 96 ? 34.565 -16.630 7.427 1.00 32.03 96 ALA A CA 1
ATOM 697 C C . ALA A 1 96 ? 34.895 -15.903 6.126 1.00 32.03 96 ALA A C 1
ATOM 699 O O . ALA A 1 96 ? 34.843 -16.534 5.078 1.00 32.03 96 ALA A O 1
ATOM 700 N N . LEU A 1 97 ? 35.158 -14.594 6.209 1.00 28.53 97 LEU A N 1
ATOM 701 C CA . LEU A 1 97 ? 36.051 -13.795 5.347 1.00 28.53 97 LEU A CA 1
ATOM 702 C C . LEU A 1 97 ? 35.660 -12.308 5.396 1.00 28.53 97 LEU A C 1
ATOM 704 O O . LEU A 1 97 ? 35.294 -11.718 4.392 1.00 28.53 97 LEU A O 1
ATOM 708 N N . THR A 1 98 ? 35.786 -11.685 6.569 1.00 28.98 98 THR A N 1
ATOM 709 C CA . THR A 1 98 ? 36.103 -10.246 6.686 1.00 28.98 98 THR A CA 1
ATOM 710 C C . THR A 1 98 ? 36.849 -10.015 7.999 1.00 28.98 98 THR A C 1
ATOM 712 O O . THR A 1 98 ? 36.375 -9.358 8.922 1.00 28.98 98 THR A O 1
ATOM 715 N N . GLY A 1 99 ? 38.030 -10.618 8.100 1.00 31.77 99 GLY A N 1
ATOM 716 C CA . GLY A 1 99 ? 39.089 -10.197 9.007 1.00 31.77 99 GLY A CA 1
ATOM 717 C C . GLY A 1 99 ? 40.303 -9.874 8.146 1.00 31.77 99 GLY A C 1
ATOM 718 O O . GLY A 1 99 ? 40.623 -10.668 7.271 1.00 31.77 99 GLY A O 1
ATOM 719 N N . MET A 1 100 ? 40.957 -8.739 8.414 1.00 29.36 100 MET A N 1
ATOM 720 C CA . MET A 1 100 ? 42.126 -8.164 7.713 1.00 29.36 100 MET A CA 1
ATOM 721 C C . MET A 1 100 ? 41.826 -7.118 6.627 1.00 29.36 100 MET A C 1
ATOM 723 O O . MET A 1 100 ? 41.900 -7.395 5.440 1.00 29.36 100 MET A O 1
ATOM 727 N N . ALA A 1 101 ? 41.573 -5.880 7.068 1.00 31.31 101 ALA A N 1
ATOM 728 C CA . ALA A 1 101 ? 42.178 -4.655 6.514 1.00 31.31 101 ALA A CA 1
ATOM 729 C C . ALA A 1 101 ? 41.702 -3.438 7.331 1.00 31.31 101 ALA A C 1
ATOM 731 O O . ALA A 1 101 ? 40.957 -2.586 6.860 1.00 31.31 101 ALA A O 1
ATOM 732 N N . ARG A 1 102 ? 42.086 -3.374 8.612 1.00 35.44 102 ARG A N 1
ATOM 733 C CA . ARG A 1 102 ? 41.814 -2.212 9.472 1.00 35.44 102 ARG A CA 1
ATOM 734 C C . ARG A 1 102 ? 43.082 -1.828 10.223 1.00 35.44 102 ARG A C 1
ATOM 736 O O . ARG A 1 102 ? 43.224 -2.097 11.410 1.00 35.44 102 ARG A O 1
ATOM 743 N N . LYS A 1 103 ? 44.036 -1.246 9.502 1.00 32.72 103 LYS A N 1
ATOM 744 C CA . LYS A 1 103 ? 45.107 -0.423 10.070 1.00 32.72 103 LYS A CA 1
ATOM 745 C C . LYS A 1 103 ? 45.708 0.424 8.954 1.00 32.72 103 LYS A C 1
ATOM 747 O O . LYS A 1 103 ? 45.979 -0.100 7.881 1.00 32.72 103 LYS A O 1
ATOM 752 N N . SER A 1 104 ? 45.901 1.706 9.260 1.00 35.88 104 SER A N 1
ATOM 753 C CA . SER A 1 104 ? 46.689 2.681 8.491 1.00 35.88 104 SER A CA 1
ATOM 754 C C . SER A 1 104 ? 45.969 3.540 7.442 1.00 35.88 104 SER A C 1
ATOM 756 O O . SER A 1 104 ? 46.493 3.654 6.353 1.00 35.88 104 SER A O 1
ATOM 758 N N . TYR A 1 105 ? 44.843 4.200 7.765 1.00 28.67 105 TYR A N 1
ATOM 759 C CA . TYR A 1 105 ? 44.392 5.431 7.059 1.00 28.67 105 TYR A CA 1
ATOM 760 C C . TYR A 1 105 ? 43.460 6.332 7.905 1.00 28.67 105 TYR A C 1
ATOM 762 O O . TYR A 1 105 ? 42.592 7.009 7.370 1.00 28.67 105 TYR A O 1
ATOM 770 N N . LEU A 1 106 ? 43.596 6.356 9.236 1.00 31.52 106 LEU A N 1
ATOM 771 C CA . LEU A 1 106 ? 42.822 7.275 10.092 1.00 31.52 106 LEU A CA 1
ATOM 772 C C . LEU A 1 106 ? 43.697 7.883 11.188 1.00 31.52 106 LEU A C 1
ATOM 774 O O . LEU A 1 106 ? 43.447 7.729 12.379 1.00 31.52 106 LEU A O 1
ATOM 778 N N . THR A 1 107 ? 44.728 8.599 10.761 1.00 38.69 107 THR A N 1
ATOM 779 C CA . THR A 1 107 ? 45.374 9.609 11.596 1.00 38.69 107 THR A CA 1
ATOM 780 C C . THR A 1 107 ? 45.604 10.810 10.695 1.00 38.69 107 THR A C 1
ATOM 782 O O . THR A 1 107 ? 46.204 10.647 9.639 1.00 38.69 107 THR A O 1
ATOM 785 N N . SER A 1 108 ? 45.128 11.985 11.111 1.00 36.94 108 SER A N 1
ATOM 786 C CA . SER A 1 108 ? 45.170 13.267 10.385 1.00 36.94 108 SER A CA 1
ATOM 787 C C . SER A 1 108 ? 44.018 13.536 9.408 1.00 36.94 108 SER A C 1
ATOM 789 O O . SER A 1 108 ? 44.214 13.599 8.199 1.00 36.94 108 SER A O 1
ATOM 791 N N . LEU A 1 109 ? 42.835 13.828 9.950 1.00 39.69 109 LEU A N 1
ATOM 792 C CA . LEU A 1 109 ? 42.138 15.086 9.656 1.00 39.69 109 LEU A CA 1
ATOM 793 C C . LEU A 1 109 ? 41.102 15.334 10.750 1.00 39.69 109 LEU A C 1
ATOM 795 O O . LEU A 1 109 ? 40.424 14.422 11.217 1.00 39.69 109 LEU A O 1
ATOM 799 N N . ALA A 1 110 ? 41.122 16.565 11.234 1.00 34.34 110 ALA A N 1
ATOM 800 C CA . ALA A 1 110 ? 40.551 16.993 12.486 1.00 34.34 110 ALA A CA 1
ATOM 801 C C . ALA A 1 110 ? 39.045 16.722 12.581 1.00 34.34 110 ALA A C 1
ATOM 803 O O . ALA A 1 110 ? 38.254 17.050 11.699 1.00 34.34 110 ALA A O 1
ATOM 804 N N . CYS A 1 111 ? 38.694 16.135 13.719 1.00 37.88 111 CYS A N 1
ATOM 805 C CA . CYS A 1 111 ? 37.426 16.291 14.396 1.00 37.88 111 CYS A CA 1
ATOM 806 C C . CYS A 1 111 ? 37.185 17.786 14.627 1.00 37.88 111 CYS A C 1
ATOM 808 O O . CYS A 1 111 ? 37.667 18.309 15.617 1.00 37.88 111 CYS A O 1
ATOM 810 N N . ASP A 1 112 ? 36.467 18.451 13.727 1.00 39.38 112 ASP A N 1
ATOM 811 C CA . ASP A 1 112 ? 35.721 19.663 14.051 1.00 39.38 112 ASP A CA 1
ATOM 812 C C . ASP A 1 112 ? 34.480 19.727 13.152 1.00 39.38 112 ASP A C 1
ATOM 814 O O . ASP A 1 112 ? 34.547 19.953 11.945 1.00 39.38 112 ASP A O 1
ATOM 818 N N . THR A 1 113 ? 33.322 19.524 13.787 1.00 43.88 113 THR A N 1
ATOM 819 C CA . THR A 1 113 ? 31.955 19.549 13.230 1.00 43.88 113 THR A CA 1
ATOM 820 C C . THR A 1 113 ? 31.461 18.286 12.507 1.00 43.88 113 THR A C 1
ATOM 822 O O . THR A 1 113 ? 30.847 18.355 11.445 1.00 43.88 113 THR A O 1
ATOM 825 N N . PHE A 1 114 ? 31.587 17.115 13.141 1.00 44.16 114 PHE A N 1
ATOM 826 C CA . PHE A 1 114 ? 30.472 16.163 13.036 1.00 44.16 114 PHE A CA 1
ATOM 827 C C . PHE A 1 114 ? 29.286 16.783 13.796 1.00 44.16 114 PHE A C 1
ATOM 829 O O . PHE A 1 114 ? 29.483 17.180 14.949 1.00 44.16 114 PHE A O 1
ATOM 836 N N . PRO A 1 115 ? 28.089 16.938 13.192 1.00 50.62 115 PRO A N 1
ATOM 837 C CA . PRO A 1 115 ? 26.922 17.396 13.938 1.00 50.62 115 PRO A CA 1
ATOM 838 C C . PRO A 1 115 ? 26.763 16.496 15.164 1.00 50.62 115 PRO A C 1
ATOM 840 O O . PRO A 1 115 ? 26.874 15.276 15.041 1.00 50.62 115 PRO A O 1
ATOM 843 N N . GLN A 1 116 ? 26.584 17.108 16.339 1.00 54.06 116 GLN A N 1
ATOM 844 C CA . GLN A 1 116 ? 26.349 16.393 17.593 1.00 54.06 116 GLN A CA 1
ATOM 845 C C . GLN A 1 116 ? 25.249 15.362 17.340 1.00 54.06 116 GLN A C 1
ATOM 847 O O . GLN A 1 116 ? 24.105 15.73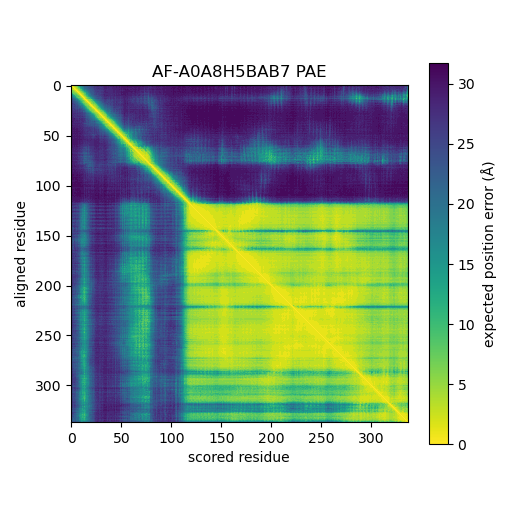6 17.078 1.00 54.06 116 GLN A O 1
ATOM 852 N N . ILE A 1 117 ? 25.625 14.082 17.329 1.00 68.06 117 ILE A N 1
ATOM 853 C CA . ILE A 1 117 ? 24.696 12.983 17.088 1.00 68.06 117 ILE A CA 1
ATOM 854 C C . ILE A 1 117 ? 23.690 13.056 18.231 1.00 68.06 117 ILE A C 1
ATOM 856 O O . ILE A 1 117 ? 24.060 12.904 19.398 1.00 68.06 117 ILE A O 1
ATOM 860 N N . MET A 1 118 ? 22.438 13.382 17.906 1.00 74.44 118 MET A N 1
ATOM 861 C CA . MET A 1 118 ? 21.363 13.355 18.886 1.00 74.44 118 MET A CA 1
ATOM 862 C C . MET A 1 118 ? 21.342 11.967 19.525 1.00 74.44 118 MET A C 1
ATOM 864 O O . MET A 1 118 ? 21.548 10.958 18.855 1.00 74.44 118 MET A O 1
ATOM 868 N N . SER A 1 119 ? 21.126 11.895 20.837 1.00 91.00 119 SER A N 1
ATOM 869 C CA . SER A 1 119 ? 20.942 10.585 21.455 1.00 91.00 119 SER A CA 1
ATOM 870 C C . SER A 1 119 ? 19.695 9.923 20.863 1.00 91.00 119 SER A C 1
ATOM 872 O O . SER A 1 119 ? 18.709 10.606 20.585 1.00 91.00 119 SER A O 1
ATOM 874 N N . THR A 1 120 ? 19.690 8.595 20.730 1.00 90.94 120 THR A N 1
ATOM 875 C CA . THR A 1 120 ? 18.520 7.852 20.227 1.00 90.94 120 THR A CA 1
ATOM 876 C C . THR A 1 120 ? 17.249 8.180 21.016 1.00 90.94 120 THR A C 1
ATOM 878 O O . THR A 1 120 ? 16.168 8.278 20.448 1.00 90.94 120 THR A O 1
ATOM 881 N N . HIS A 1 121 ? 17.369 8.435 22.322 1.00 94.25 121 HIS A N 1
ATOM 882 C CA . HIS A 1 121 ? 16.248 8.903 23.138 1.00 94.25 121 HIS A CA 1
ATOM 883 C C . HIS A 1 121 ? 15.727 10.273 22.675 1.00 94.25 121 HIS A C 1
ATOM 885 O O . HIS A 1 121 ? 14.520 10.468 22.561 1.00 94.25 121 HIS A O 1
ATOM 891 N N . ALA A 1 122 ? 16.614 11.235 22.409 1.00 95.62 122 ALA A N 1
ATOM 892 C CA . ALA A 1 122 ? 16.218 12.548 21.905 1.00 95.62 122 ALA A CA 1
ATOM 893 C C . ALA A 1 122 ? 15.596 12.463 20.500 1.00 95.62 122 ALA A C 1
ATOM 895 O O . ALA A 1 122 ? 14.661 13.204 20.203 1.00 95.62 122 ALA A O 1
ATOM 896 N N . GLU A 1 123 ? 16.076 11.548 19.653 1.00 94.69 123 GLU A N 1
ATOM 897 C CA . GLU A 1 123 ? 15.500 11.278 18.330 1.00 94.69 123 GLU A CA 1
ATOM 898 C C . GLU A 1 123 ? 14.084 10.698 18.433 1.00 94.69 123 GLU A C 1
ATOM 900 O O . GLU A 1 123 ? 13.169 11.191 17.775 1.00 94.69 123 GLU A O 1
ATOM 905 N N . VAL A 1 124 ? 13.876 9.696 19.294 1.00 97.00 124 VAL A N 1
ATOM 906 C CA . VAL A 1 124 ? 12.552 9.101 19.537 1.00 97.00 124 VAL A CA 1
ATOM 907 C C . VAL A 1 124 ? 11.572 10.146 20.074 1.00 97.00 124 VAL A C 1
ATOM 909 O O . VAL A 1 124 ? 10.459 10.257 19.566 1.00 97.00 124 VAL A O 1
ATOM 912 N N . GLU A 1 125 ? 11.989 10.971 21.035 1.00 97.50 125 GLU A N 1
ATOM 913 C CA . GLU A 1 125 ? 11.175 12.080 21.554 1.00 97.50 125 GLU A CA 1
ATOM 914 C C . GLU A 1 125 ? 10.800 13.094 20.463 1.00 97.50 125 GLU A C 1
ATOM 916 O O . GLU A 1 125 ? 9.661 13.566 20.398 1.00 97.50 125 GLU A O 1
ATOM 921 N N . ALA A 1 126 ? 11.737 13.419 19.567 1.00 97.19 126 ALA A N 1
ATOM 922 C CA . ALA A 1 126 ? 11.467 14.300 18.436 1.00 97.19 126 ALA A CA 1
ATOM 923 C C . ALA A 1 126 ? 10.454 13.681 17.455 1.00 97.19 126 ALA A C 1
ATOM 925 O O . ALA A 1 126 ? 9.535 14.375 17.013 1.00 97.19 126 ALA A O 1
ATOM 926 N N . LEU A 1 127 ? 10.566 12.380 17.164 1.00 97.94 127 LEU A N 1
ATOM 927 C CA . LEU A 1 127 ? 9.615 11.652 16.318 1.00 97.94 127 LEU A CA 1
ATOM 928 C C . LEU A 1 127 ? 8.216 11.608 16.939 1.00 97.94 127 LEU A C 1
ATOM 930 O O . LEU A 1 127 ? 7.239 11.872 16.243 1.00 97.94 127 LEU A O 1
ATOM 934 N N . LEU A 1 128 ? 8.103 11.348 18.244 1.00 98.38 128 LEU A N 1
ATOM 935 C CA . LEU A 1 128 ? 6.814 11.333 18.945 1.00 98.38 128 LEU A CA 1
ATOM 936 C C . LEU A 1 128 ? 6.109 12.693 18.885 1.00 98.38 128 LEU A C 1
ATOM 938 O O . LEU A 1 128 ? 4.901 12.755 18.642 1.00 98.38 128 LEU A O 1
ATOM 942 N N . ARG A 1 129 ? 6.857 13.792 19.051 1.00 98.44 129 ARG A N 1
ATOM 943 C CA . ARG A 1 129 ? 6.320 15.151 18.871 1.00 98.44 129 ARG A CA 1
ATOM 944 C C . ARG A 1 129 ? 5.853 15.375 17.437 1.00 98.44 129 ARG A C 1
ATOM 946 O O . ARG A 1 129 ? 4.733 15.828 17.233 1.00 98.44 129 ARG A O 1
ATOM 953 N N . LEU A 1 130 ? 6.661 14.985 16.452 1.00 98.12 130 LEU A N 1
ATOM 954 C CA . LEU A 1 130 ? 6.323 15.142 15.039 1.00 98.12 130 LEU A CA 1
ATOM 955 C C . LEU A 1 130 ? 5.070 14.347 14.637 1.00 98.12 130 LEU A C 1
ATOM 957 O O . LEU A 1 130 ? 4.221 14.870 13.912 1.00 9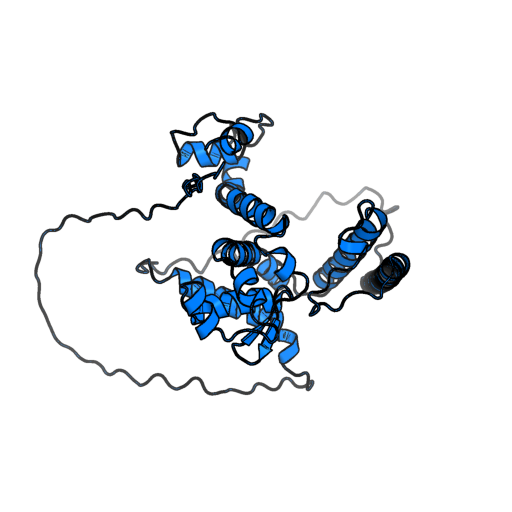8.12 130 LEU A O 1
ATOM 961 N N . ILE A 1 131 ? 4.929 13.113 15.133 1.00 98.69 131 ILE A N 1
ATOM 962 C CA . ILE A 1 131 ? 3.740 12.267 14.948 1.00 98.69 131 ILE A CA 1
ATOM 963 C C . ILE A 1 131 ? 2.515 12.963 15.540 1.00 98.69 131 ILE A C 1
ATOM 965 O O . ILE A 1 131 ? 1.503 13.116 14.855 1.00 98.69 131 ILE A O 1
ATOM 969 N N . ARG A 1 132 ? 2.613 13.430 16.791 1.00 98.62 132 ARG A N 1
ATOM 970 C CA . ARG A 1 132 ? 1.523 14.135 17.473 1.00 98.62 132 ARG A CA 1
ATOM 971 C C . ARG A 1 132 ? 1.090 15.377 16.700 1.00 98.62 132 ARG A C 1
ATOM 973 O O . ARG A 1 132 ? -0.096 15.529 16.412 1.00 98.62 132 ARG A O 1
ATOM 980 N N . ASP A 1 133 ? 2.035 16.242 16.358 1.00 98.50 133 ASP A N 1
ATOM 981 C CA . ASP A 1 133 ? 1.755 17.516 15.699 1.00 98.50 133 ASP A CA 1
ATOM 982 C C . ASP A 1 133 ? 1.142 17.295 14.310 1.00 98.50 133 ASP A C 1
ATOM 984 O O . ASP A 1 133 ? 0.157 17.945 13.948 1.00 98.50 133 ASP A O 1
ATOM 988 N N . SER A 1 134 ? 1.664 16.326 13.552 1.00 98.31 134 SER A N 1
ATOM 989 C CA . SER A 1 134 ? 1.141 15.976 12.226 1.00 98.31 134 SER A CA 1
ATOM 990 C C . SER A 1 134 ? -0.260 15.365 12.305 1.00 98.31 134 SER A C 1
ATOM 992 O O . SER A 1 134 ? -1.125 15.724 11.506 1.00 98.31 134 SER A O 1
ATOM 994 N N . ALA A 1 135 ? -0.521 14.497 13.288 1.00 98.06 135 ALA A N 1
ATOM 995 C CA . ALA A 1 135 ? -1.840 13.906 13.505 1.00 98.06 135 ALA A CA 1
ATOM 996 C C . ALA A 1 135 ? -2.883 14.966 13.893 1.00 98.06 135 ALA A C 1
ATOM 998 O O . ALA A 1 135 ? -3.951 15.028 13.284 1.00 98.06 135 ALA A O 1
ATOM 999 N N . LEU A 1 136 ? -2.566 15.847 14.849 1.00 97.75 136 LEU A N 1
ATOM 1000 C CA . LEU A 1 136 ? -3.460 16.938 15.257 1.00 97.75 136 LEU A CA 1
ATOM 1001 C C . LEU A 1 136 ? -3.734 17.908 14.105 1.00 97.75 136 LEU A C 1
ATOM 1003 O O . LEU A 1 136 ? -4.868 18.344 13.910 1.00 97.75 136 LEU A O 1
ATOM 1007 N N . LYS A 1 137 ? -2.716 18.209 13.296 1.00 97.19 137 LYS A N 1
ATOM 1008 C CA . LYS A 1 137 ? -2.888 19.033 12.101 1.00 97.19 137 LYS A CA 1
ATOM 1009 C C . LYS A 1 137 ? -3.791 18.362 11.064 1.00 97.19 137 LYS A C 1
ATOM 1011 O O . LYS A 1 137 ? -4.654 19.035 10.509 1.00 97.19 137 LYS A O 1
ATOM 1016 N N . ALA A 1 138 ? -3.629 17.059 10.829 1.00 95.94 138 ALA A N 1
ATOM 1017 C CA . ALA A 1 138 ? -4.495 16.307 9.926 1.00 95.94 138 ALA A CA 1
ATOM 1018 C C . ALA A 1 138 ? -5.958 16.318 10.401 1.00 95.94 138 ALA A C 1
ATOM 1020 O O . ALA A 1 138 ? -6.848 16.533 9.582 1.00 95.94 138 ALA A O 1
ATOM 1021 N N . LEU A 1 139 ? -6.212 16.164 11.709 1.00 96.06 139 LEU A N 1
ATOM 1022 C CA . LEU A 1 139 ? -7.557 16.307 12.288 1.00 96.06 139 LEU A CA 1
ATOM 1023 C C . LEU A 1 139 ? -8.144 17.695 12.010 1.00 96.06 139 LEU A C 1
ATOM 1025 O O . LEU A 1 139 ? -9.255 17.793 11.493 1.00 96.06 139 LEU A O 1
ATOM 1029 N N . GLY A 1 140 ? -7.369 18.755 12.253 1.00 95.25 140 GLY A N 1
ATOM 1030 C CA . GLY A 1 140 ? -7.797 20.119 11.946 1.00 95.25 140 GLY A CA 1
ATOM 1031 C C . GLY A 1 140 ? -8.054 20.354 10.452 1.00 95.25 140 GLY A C 1
ATOM 1032 O O . GLY A 1 140 ? -8.908 21.159 10.090 1.00 95.25 140 GLY A O 1
ATOM 1033 N N . ASP A 1 141 ? -7.348 19.658 9.559 1.00 93.75 141 ASP A N 1
ATOM 1034 C CA . ASP A 1 141 ? -7.605 19.733 8.119 1.00 93.75 141 ASP A CA 1
ATOM 1035 C C . ASP A 1 141 ? -8.902 19.012 7.715 1.00 93.75 141 ASP A C 1
ATOM 1037 O O . ASP A 1 141 ? -9.605 19.522 6.842 1.00 93.75 141 ASP A O 1
ATOM 1041 N N . TYR A 1 142 ? -9.276 17.903 8.364 1.00 94.50 142 TYR A N 1
ATOM 1042 C CA . TYR A 1 142 ? -10.609 17.303 8.188 1.00 94.50 142 TYR A CA 1
ATOM 1043 C C . TYR A 1 142 ? -11.715 18.273 8.628 1.00 94.50 142 TYR A C 1
ATOM 1045 O O . TYR A 1 142 ? -12.621 18.560 7.842 1.00 94.50 142 TYR A O 1
ATOM 1053 N N . GLU A 1 143 ? -11.581 18.864 9.820 1.00 93.69 143 GLU A N 1
ATOM 1054 C CA . GLU A 1 143 ? -12.565 19.795 10.396 1.00 93.69 143 GLU A CA 1
ATOM 1055 C C . GLU A 1 143 ? -12.812 21.018 9.503 1.00 93.69 143 GLU A C 1
ATOM 1057 O O . GLU A 1 143 ? -13.959 21.405 9.268 1.00 93.69 143 GLU A O 1
ATOM 1062 N N . LYS A 1 144 ? -11.750 21.586 8.915 1.00 92.56 144 LYS A N 1
ATOM 1063 C CA . LYS A 1 144 ? -11.854 22.702 7.954 1.00 92.56 144 LYS A CA 1
ATOM 1064 C C . LYS A 1 144 ? -12.668 22.363 6.704 1.00 92.56 144 LYS A C 1
ATOM 1066 O O . LYS A 1 144 ? -13.190 23.272 6.066 1.00 92.56 144 LYS A O 1
ATOM 1071 N N . HIS A 1 145 ? -12.755 21.085 6.339 1.00 89.81 145 HIS A N 1
ATOM 1072 C CA . HIS A 1 145 ? -13.453 20.617 5.142 1.00 89.81 145 HIS A CA 1
ATOM 1073 C C . HIS A 1 145 ? -14.808 19.974 5.467 1.00 89.81 145 HIS A C 1
ATOM 1075 O O . HIS A 1 145 ? -15.328 19.201 4.666 1.00 89.81 145 HIS A O 1
ATOM 1081 N N . GLY A 1 146 ? -15.413 20.335 6.604 1.00 81.25 146 GLY A N 1
ATOM 1082 C CA . GLY A 1 146 ? -16.834 20.096 6.860 1.00 81.25 146 GLY A CA 1
ATOM 1083 C C . GLY A 1 146 ? -17.168 18.766 7.530 1.00 81.25 146 GLY A C 1
ATOM 1084 O O . GLY A 1 146 ? -18.290 18.288 7.374 1.00 81.25 146 GLY A O 1
ATOM 1085 N N . GLY A 1 147 ? -16.239 18.172 8.281 1.00 83.75 147 GLY A N 1
ATOM 1086 C CA . GLY A 1 147 ? -16.507 16.941 9.019 1.00 83.75 147 GLY A CA 1
ATOM 1087 C C . GLY A 1 147 ? -15.413 16.570 10.010 1.00 83.75 147 GLY A C 1
ATOM 1088 O O . GLY A 1 147 ? -14.305 17.096 9.982 1.00 83.75 147 GLY A O 1
ATOM 1089 N N . THR A 1 148 ? -15.732 15.647 10.912 1.00 90.56 148 THR A N 1
ATOM 1090 C CA . THR A 1 148 ? -14.712 14.979 11.721 1.00 90.56 148 THR A CA 1
ATOM 1091 C C . THR A 1 148 ? -13.984 13.940 10.873 1.00 90.56 148 THR A C 1
ATOM 1093 O O . THR A 1 148 ? -14.515 13.439 9.879 1.00 90.56 148 THR A O 1
ATOM 1096 N N . ALA A 1 149 ? -12.755 13.599 11.268 1.00 90.62 149 ALA A N 1
ATOM 1097 C CA . ALA A 1 149 ? -11.995 12.566 10.578 1.00 90.62 149 ALA A CA 1
ATOM 1098 C C . ALA A 1 149 ? -12.812 11.258 10.489 1.00 90.62 149 ALA A C 1
ATOM 1100 O O . ALA A 1 149 ? -13.340 10.790 11.508 1.00 90.62 149 ALA A O 1
ATOM 1101 N N . PRO A 1 150 ? -12.930 10.655 9.292 1.00 92.06 150 PRO A N 1
ATOM 1102 C CA . PRO A 1 150 ? -13.759 9.479 9.104 1.00 92.06 150 PRO A CA 1
ATOM 1103 C C . PRO A 1 150 ? -13.172 8.287 9.857 1.00 92.06 150 PRO A C 1
ATOM 1105 O O . PRO A 1 150 ? -11.958 8.064 9.881 1.00 92.06 150 PRO A O 1
ATOM 1108 N N . ARG A 1 151 ? -14.049 7.462 10.435 1.00 92.25 151 ARG A N 1
ATOM 1109 C CA . ARG A 1 151 ? -13.637 6.165 10.980 1.00 92.25 151 ARG A CA 1
ATOM 1110 C C . ARG A 1 151 ? -13.144 5.276 9.847 1.00 92.25 151 ARG A C 1
ATOM 1112 O O . ARG A 1 151 ? -13.740 5.252 8.774 1.00 92.25 151 ARG A O 1
ATOM 1119 N N . LEU A 1 152 ? -12.122 4.470 10.121 1.00 89.88 152 LEU A N 1
ATOM 1120 C CA . LEU A 1 152 ? -11.590 3.509 9.154 1.00 89.88 152 LEU A CA 1
ATOM 1121 C C . LEU A 1 152 ? -12.680 2.577 8.602 1.00 89.88 152 LEU A C 1
ATOM 1123 O O . LEU A 1 152 ? -12.741 2.362 7.399 1.00 89.88 152 LEU A O 1
ATOM 1127 N N . GLN A 1 153 ? -13.556 2.075 9.477 1.00 90.69 153 GLN A N 1
ATOM 1128 C CA . GLN A 1 153 ? -14.664 1.171 9.142 1.00 90.69 153 GLN A CA 1
ATOM 1129 C C . GLN A 1 153 ? -15.819 1.851 8.386 1.00 90.69 153 GLN A C 1
ATOM 1131 O O . GLN A 1 153 ? -16.712 1.160 7.906 1.00 90.69 153 GLN A O 1
ATOM 1136 N N . SER A 1 154 ? -15.838 3.185 8.293 1.00 91.50 154 SER A N 1
ATOM 1137 C CA . SER A 1 154 ? -16.889 3.892 7.556 1.00 91.50 154 SER A CA 1
ATOM 1138 C C . SER A 1 154 ? -16.759 3.635 6.057 1.00 91.50 154 SER A C 1
ATOM 1140 O O . SER A 1 154 ? -15.653 3.496 5.545 1.00 91.50 154 SER A O 1
ATOM 1142 N N . THR A 1 155 ? -17.884 3.606 5.348 1.00 92.88 155 THR A N 1
ATOM 1143 C CA . THR A 1 155 ? -17.933 3.587 3.875 1.00 92.88 155 THR A CA 1
ATOM 1144 C C . THR A 1 155 ? -18.330 4.945 3.293 1.00 92.88 155 THR A C 1
ATOM 1146 O O . THR A 1 155 ? -18.398 5.102 2.075 1.00 92.88 155 THR A O 1
ATOM 1149 N N . GLU A 1 156 ? -18.575 5.935 4.154 1.00 90.38 156 GLU A N 1
ATOM 1150 C CA . GLU A 1 156 ? -18.925 7.294 3.757 1.00 90.38 156 GLU A CA 1
ATOM 1151 C C . GLU A 1 156 ? -17.705 8.034 3.206 1.00 90.38 156 GLU A C 1
ATOM 1153 O O . GLU A 1 156 ? -16.591 7.918 3.722 1.00 90.38 156 GLU A O 1
ATOM 1158 N N . ILE A 1 157 ? -17.934 8.821 2.156 1.00 90.00 157 ILE A N 1
ATOM 1159 C CA . ILE A 1 157 ? -16.899 9.642 1.535 1.00 90.00 157 ILE A CA 1
ATOM 1160 C C . ILE A 1 157 ? -16.822 10.966 2.290 1.00 90.00 157 ILE A C 1
ATOM 1162 O O . ILE A 1 157 ? -17.816 11.689 2.379 1.00 90.00 157 ILE A O 1
ATOM 1166 N N . HIS A 1 158 ? -15.642 11.310 2.802 1.00 91.62 158 HIS A N 1
ATOM 1167 C CA . HIS A 1 158 ? -15.429 12.608 3.427 1.00 91.62 158 HIS A CA 1
ATOM 1168 C C . HIS A 1 158 ? -15.235 13.682 2.338 1.00 91.62 158 HIS A C 1
ATOM 1170 O O . HIS A 1 158 ? -14.559 13.408 1.343 1.00 91.62 158 HIS A O 1
ATOM 1176 N N . PRO A 1 159 ? -15.729 14.927 2.496 1.00 91.88 159 PRO A N 1
ATOM 1177 C CA . PRO A 1 159 ? -15.539 15.977 1.484 1.00 91.88 159 PRO A CA 1
ATOM 1178 C C . PRO A 1 159 ? -14.068 16.208 1.093 1.00 91.88 159 PRO A C 1
ATOM 1180 O O . PRO A 1 159 ? -13.748 16.423 -0.076 1.00 91.88 159 PRO A O 1
ATOM 1183 N N . LEU A 1 160 ? -13.154 16.086 2.062 1.00 91.06 160 LEU A N 1
ATOM 1184 C CA . LEU A 1 160 ? -11.701 16.144 1.839 1.00 91.06 160 LEU A CA 1
ATOM 1185 C C . LEU A 1 160 ? -11.171 15.058 0.880 1.00 91.06 160 LEU A C 1
ATOM 1187 O O . LEU A 1 160 ? -10.189 15.307 0.182 1.00 91.06 160 LEU A O 1
ATOM 1191 N N . ASP A 1 161 ? -11.809 13.885 0.793 1.00 88.50 161 ASP A N 1
ATOM 1192 C CA . ASP A 1 161 ? -11.381 12.811 -0.118 1.00 88.50 161 ASP A CA 1
ATOM 1193 C C . ASP A 1 161 ? -11.511 13.247 -1.592 1.00 88.50 161 ASP A C 1
ATOM 1195 O O . ASP A 1 161 ? -10.668 12.898 -2.427 1.00 88.50 161 ASP A O 1
ATOM 1199 N N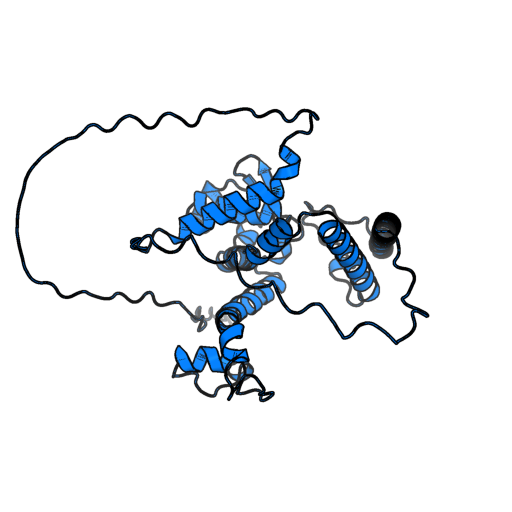 . GLN A 1 162 ? -12.524 14.071 -1.888 1.00 87.06 162 GLN A N 1
ATOM 1200 C CA . GLN A 1 162 ? -12.826 14.615 -3.218 1.00 87.06 162 GLN A CA 1
ATOM 1201 C C . GLN A 1 162 ? -12.225 16.009 -3.461 1.00 87.06 162 GLN A C 1
ATOM 1203 O O . GLN A 1 162 ? -12.310 16.539 -4.571 1.00 87.06 162 GLN A O 1
ATOM 1208 N N . PHE A 1 163 ? -11.606 16.619 -2.448 1.00 87.75 163 PHE A N 1
ATOM 1209 C CA . PHE A 1 163 ? -11.047 17.959 -2.567 1.00 87.75 163 PHE A CA 1
ATOM 1210 C C . PHE A 1 163 ? -9.843 17.981 -3.520 1.00 87.75 163 PHE A C 1
ATOM 1212 O O . PHE A 1 163 ? -8.896 17.202 -3.381 1.00 87.75 163 PHE A O 1
ATOM 1219 N N . GLN A 1 164 ? -9.865 18.900 -4.490 1.00 84.25 164 GLN A N 1
ATOM 1220 C CA . GLN A 1 164 ? -8.854 18.956 -5.550 1.00 84.25 164 GLN A CA 1
ATOM 1221 C C . GLN A 1 164 ? -7.482 19.407 -5.027 1.00 84.25 164 GLN A C 1
ATOM 1223 O O . GLN A 1 164 ? -6.465 18.789 -5.341 1.00 84.25 164 GLN A O 1
ATOM 1228 N N . ASN A 1 165 ? -7.428 20.460 -4.203 1.00 87.31 165 ASN A N 1
ATOM 1229 C CA . ASN A 1 165 ? -6.164 21.024 -3.723 1.00 87.31 165 ASN A CA 1
ATOM 1230 C C . ASN A 1 165 ? -5.795 20.519 -2.322 1.00 87.31 165 ASN A C 1
ATOM 1232 O O . ASN A 1 165 ? -5.797 21.258 -1.342 1.00 87.31 165 ASN A O 1
ATOM 1236 N N . LYS A 1 166 ? -5.440 19.239 -2.228 1.00 89.69 166 LYS A N 1
ATOM 1237 C CA . LYS A 1 166 ? -5.039 18.599 -0.965 1.00 89.69 166 LYS A CA 1
ATOM 1238 C C . LYS A 1 166 ? -3.530 18.578 -0.714 1.00 89.69 166 LYS A C 1
ATOM 1240 O O . LYS A 1 166 ? -3.071 17.815 0.125 1.00 89.69 166 LYS A O 1
ATOM 1245 N N . ILE A 1 167 ? -2.731 19.403 -1.401 1.00 91.31 167 ILE A N 1
ATOM 1246 C CA . ILE A 1 167 ? -1.256 19.354 -1.303 1.00 91.31 167 ILE A CA 1
ATOM 1247 C C . ILE A 1 167 ? -0.778 19.549 0.146 1.00 91.31 167 ILE A C 1
ATOM 1249 O O . ILE A 1 167 ? 0.089 18.813 0.612 1.00 91.31 167 ILE A O 1
ATOM 1253 N N . GLY A 1 168 ? -1.346 20.520 0.869 1.00 90.50 168 GLY A N 1
ATOM 1254 C CA . GLY A 1 168 ? -0.993 20.781 2.271 1.00 90.50 168 GLY A CA 1
ATOM 1255 C C . GLY A 1 168 ? -1.329 19.612 3.202 1.00 90.50 168 GLY A C 1
ATOM 1256 O O . GLY A 1 168 ? -0.510 19.231 4.039 1.00 90.50 168 GLY A O 1
ATOM 1257 N N . PHE A 1 169 ? -2.498 19.006 2.998 1.00 93.38 169 PHE A N 1
ATOM 1258 C CA . PHE A 1 169 ? -2.936 17.816 3.718 1.00 93.38 169 PHE A CA 1
ATOM 1259 C C . PHE A 1 169 ? -2.038 16.609 3.408 1.00 93.38 169 PHE A C 1
ATOM 1261 O O . PHE A 1 169 ? -1.481 16.010 4.321 1.00 93.38 169 PHE A O 1
ATOM 1268 N N . MET A 1 170 ? -1.782 16.315 2.129 1.00 92.88 170 MET A N 1
ATOM 1269 C CA . MET A 1 170 ? -0.915 15.207 1.707 1.00 92.88 170 MET A CA 1
ATOM 1270 C C . MET A 1 170 ? 0.513 15.342 2.241 1.00 92.88 170 MET A C 1
ATOM 1272 O O . MET A 1 170 ? 1.100 14.347 2.644 1.00 92.88 170 MET A O 1
ATOM 1276 N N . LYS A 1 171 ? 1.070 16.561 2.304 1.00 94.62 171 LYS A N 1
ATOM 1277 C CA . LYS A 1 171 ? 2.376 16.798 2.944 1.00 94.62 171 LYS A CA 1
ATOM 1278 C C . LYS A 1 171 ? 2.353 16.438 4.427 1.00 94.62 171 LYS A C 1
ATOM 1280 O O . LYS A 1 171 ? 3.305 15.857 4.925 1.00 94.62 171 LYS A O 1
ATOM 1285 N N . THR A 1 172 ? 1.265 16.779 5.111 1.00 96.00 172 THR A N 1
ATOM 1286 C CA . THR A 1 172 ? 1.085 16.502 6.539 1.00 96.00 172 THR A CA 1
ATOM 1287 C C . THR A 1 172 ? 0.965 14.996 6.790 1.00 96.00 172 THR A C 1
ATOM 1289 O O . THR A 1 172 ? 1.625 14.478 7.686 1.00 96.00 172 THR A O 1
ATOM 1292 N N . ILE A 1 173 ? 0.201 14.284 5.954 1.00 95.81 173 ILE A N 1
ATOM 1293 C CA . ILE A 1 173 ? 0.108 12.818 5.989 1.00 95.81 173 ILE A CA 1
ATOM 1294 C C . ILE A 1 173 ? 1.459 12.167 5.674 1.00 95.81 173 ILE A C 1
ATOM 1296 O O . ILE A 1 173 ? 1.884 11.300 6.423 1.00 95.81 173 ILE A O 1
ATOM 1300 N N . ALA A 1 174 ? 2.190 12.634 4.659 1.00 93.88 174 ALA A N 1
ATOM 1301 C CA . ALA A 1 174 ? 3.514 12.098 4.335 1.00 93.88 174 ALA A CA 1
ATOM 1302 C C . ALA A 1 174 ? 4.527 12.292 5.479 1.00 93.88 174 ALA A C 1
ATOM 1304 O O . ALA A 1 174 ? 5.344 11.413 5.744 1.00 93.88 174 ALA A O 1
ATOM 1305 N N . THR A 1 175 ? 4.474 13.428 6.188 1.00 96.12 175 THR A N 1
ATOM 1306 C CA . THR A 1 175 ? 5.284 13.647 7.397 1.00 96.12 175 THR A CA 1
ATOM 1307 C C . THR A 1 175 ? 4.901 12.678 8.513 1.00 96.12 175 THR A C 1
ATOM 1309 O O . THR A 1 175 ? 5.788 12.102 9.139 1.00 96.12 175 THR A O 1
ATOM 1312 N N . LEU A 1 176 ? 3.601 12.465 8.740 1.00 97.56 176 LEU A N 1
ATOM 1313 C CA . LEU A 1 176 ? 3.105 11.502 9.723 1.00 97.56 176 LEU A CA 1
ATOM 1314 C C . LEU A 1 176 ? 3.563 10.072 9.394 1.00 97.56 176 LEU A C 1
ATOM 1316 O O . LEU A 1 176 ? 4.127 9.400 10.252 1.00 97.56 176 LEU A O 1
ATOM 1320 N N . GLU A 1 177 ? 3.362 9.629 8.153 1.00 96.19 177 GLU A N 1
ATOM 1321 C CA . GLU A 1 177 ? 3.766 8.306 7.666 1.00 96.19 177 GLU A CA 1
ATOM 1322 C C . GLU A 1 177 ? 5.277 8.098 7.801 1.00 96.19 177 GLU A C 1
ATOM 1324 O O . GLU A 1 177 ? 5.711 7.093 8.361 1.00 96.19 177 GLU A O 1
ATOM 1329 N N . GLY A 1 178 ? 6.079 9.073 7.358 1.00 92.94 178 GLY A N 1
ATOM 1330 C CA . GLY A 1 178 ? 7.535 9.012 7.458 1.00 92.94 178 GLY A CA 1
ATOM 1331 C C . GLY A 1 178 ? 8.030 8.942 8.903 1.00 92.94 178 GLY A C 1
ATOM 1332 O O . GLY A 1 178 ? 8.916 8.145 9.206 1.00 92.94 178 GLY A O 1
ATOM 1333 N N . ALA A 1 179 ? 7.437 9.725 9.810 1.00 96.25 179 ALA A N 1
ATOM 1334 C CA . ALA A 1 179 ? 7.806 9.714 11.223 1.00 96.25 179 ALA A CA 1
ATOM 1335 C C . ALA A 1 179 ? 7.431 8.389 11.912 1.00 96.25 179 ALA A C 1
ATOM 1337 O O . ALA A 1 179 ? 8.240 7.846 12.666 1.00 96.25 179 ALA A O 1
ATOM 1338 N N . CYS A 1 180 ? 6.244 7.842 11.624 1.00 97.50 180 CYS A N 1
ATOM 1339 C CA . CYS A 1 180 ? 5.823 6.529 12.117 1.00 97.50 180 CYS A CA 1
ATOM 1340 C C . CYS A 1 180 ? 6.735 5.406 11.601 1.00 97.50 180 CYS A C 1
ATOM 1342 O O . CYS A 1 180 ? 7.211 4.596 12.394 1.00 97.50 180 CYS A O 1
ATOM 1344 N N . GLU A 1 181 ? 7.030 5.377 10.297 1.00 95.19 181 GLU A N 1
ATOM 1345 C CA . GLU A 1 181 ? 7.913 4.365 9.700 1.00 95.19 181 GLU A CA 1
ATOM 1346 C C . GLU A 1 181 ? 9.335 4.455 10.266 1.00 95.19 181 GLU A C 1
ATOM 1348 O O . GLU A 1 181 ? 9.947 3.425 10.564 1.00 95.19 181 GLU A O 1
ATOM 1353 N N . GLN A 1 182 ? 9.860 5.671 10.461 1.00 95.19 182 GLN A N 1
ATOM 1354 C CA . GLN A 1 182 ? 11.172 5.874 11.072 1.00 95.19 182 GLN A CA 1
ATOM 1355 C C . GLN A 1 182 ? 11.184 5.396 12.525 1.00 95.19 182 GLN A C 1
ATOM 1357 O O . GLN A 1 182 ? 12.093 4.665 12.906 1.00 95.19 182 GLN A O 1
ATOM 1362 N N . LEU A 1 183 ? 10.171 5.744 13.323 1.00 96.94 183 LEU A N 1
ATOM 1363 C CA . LEU A 1 183 ? 10.057 5.292 14.711 1.00 96.94 183 LEU A CA 1
ATOM 1364 C C . LEU A 1 183 ? 10.024 3.759 14.798 1.00 96.94 183 LEU A C 1
ATOM 1366 O O . LEU A 1 183 ? 10.798 3.167 15.553 1.00 96.94 183 LEU A O 1
ATOM 1370 N N . CYS A 1 184 ? 9.175 3.113 13.993 1.00 94.50 184 CYS A N 1
ATOM 1371 C CA . CYS A 1 184 ? 9.086 1.656 13.932 1.00 94.50 184 CYS A CA 1
ATOM 1372 C C . CYS A 1 184 ? 10.408 1.025 13.477 1.00 94.50 184 CYS A C 1
ATOM 1374 O O . CYS A 1 184 ? 10.859 0.056 14.081 1.00 94.50 184 CYS A O 1
ATOM 1376 N N . SER A 1 185 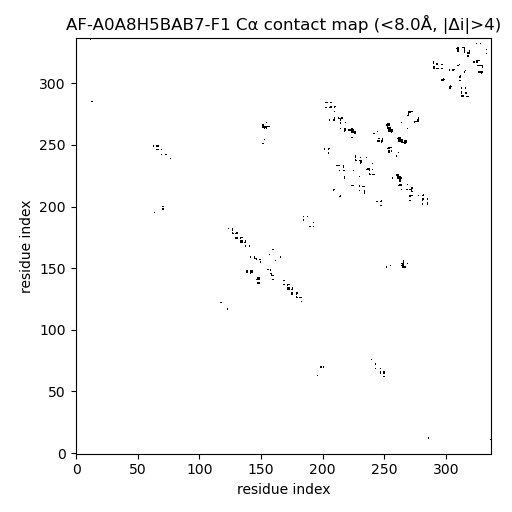? 11.060 1.589 12.458 1.00 93.75 185 SER A N 1
ATOM 1377 C CA . SER A 1 185 ? 12.343 1.091 11.949 1.00 93.75 185 SER A CA 1
ATOM 1378 C C . SER A 1 185 ? 13.486 1.235 12.957 1.00 93.75 185 SER A C 1
ATOM 1380 O O . SER A 1 185 ? 14.352 0.367 13.001 1.00 93.75 185 SER A O 1
ATOM 1382 N N . THR A 1 186 ? 13.494 2.307 13.757 1.00 93.69 186 THR A N 1
ATOM 1383 C CA . THR A 1 186 ? 14.521 2.569 14.779 1.00 93.69 186 THR A CA 1
ATOM 1384 C C . THR A 1 186 ? 14.423 1.596 15.952 1.00 93.69 186 THR A C 1
ATOM 1386 O O . THR A 1 186 ? 15.449 1.177 16.485 1.00 93.69 186 THR A O 1
ATOM 1389 N N . LEU A 1 187 ? 13.205 1.239 16.370 1.00 94.38 187 LEU A N 1
ATOM 1390 C CA . LEU A 1 187 ? 12.981 0.422 17.567 1.00 94.38 187 LEU A CA 1
ATOM 1391 C C . LEU A 1 187 ? 12.848 -1.083 17.276 1.00 94.38 187 LEU A C 1
ATOM 1393 O O . LEU A 1 187 ? 13.050 -1.896 18.178 1.00 94.38 187 LEU A O 1
ATOM 1397 N N . ALA A 1 188 ? 12.506 -1.475 16.045 1.00 92.38 188 ALA A N 1
ATOM 1398 C CA . ALA A 1 188 ? 12.317 -2.877 15.684 1.00 92.38 188 ALA A CA 1
ATOM 1399 C C . ALA A 1 188 ? 13.644 -3.612 15.388 1.00 92.38 188 ALA A C 1
ATOM 1401 O O . ALA A 1 188 ? 14.590 -3.017 14.868 1.00 92.38 188 ALA A O 1
ATOM 1402 N N . PRO A 1 189 ? 13.719 -4.938 15.628 1.00 93.12 189 PRO A N 1
ATOM 1403 C CA . PRO A 1 189 ? 14.874 -5.745 15.241 1.00 93.12 189 PRO A CA 1
ATOM 1404 C C . PRO A 1 189 ? 15.152 -5.673 13.725 1.00 93.12 189 PRO A C 1
ATOM 1406 O O . PRO A 1 189 ? 14.273 -6.035 12.936 1.00 93.12 189 PRO A O 1
ATOM 1409 N N . PRO A 1 190 ? 16.374 -5.307 13.285 1.00 93.00 190 PRO A N 1
ATOM 1410 C CA . PRO A 1 190 ? 16.665 -5.057 11.870 1.00 93.00 190 PRO A CA 1
ATOM 1411 C C . PRO A 1 190 ? 16.323 -6.223 10.934 1.00 93.00 190 PRO A C 1
ATOM 1413 O O . PRO A 1 190 ? 15.731 -6.015 9.876 1.00 93.00 190 PRO A O 1
ATOM 1416 N N . THR A 1 191 ? 16.637 -7.461 11.331 1.00 93.75 191 THR A N 1
ATOM 1417 C CA . THR A 1 191 ? 16.356 -8.662 10.526 1.00 93.75 191 THR A CA 1
ATOM 1418 C C . THR A 1 191 ? 14.860 -8.857 10.295 1.00 93.75 191 THR A C 1
ATOM 1420 O O . THR A 1 191 ? 14.443 -9.129 9.172 1.00 93.75 191 THR A O 1
ATOM 1423 N N . GLN A 1 192 ? 14.042 -8.679 11.337 1.00 87.00 192 GLN A N 1
ATOM 1424 C CA . GLN A 1 192 ? 12.590 -8.804 11.217 1.00 87.00 192 GLN A CA 1
ATOM 1425 C C . GLN A 1 192 ? 12.019 -7.692 10.335 1.00 87.00 192 GLN A C 1
ATOM 1427 O O . GLN A 1 192 ? 11.166 -7.957 9.491 1.00 87.00 192 GLN A O 1
ATOM 1432 N N . THR A 1 193 ? 12.515 -6.463 10.488 1.00 89.81 193 THR A N 1
ATOM 1433 C CA . THR A 1 193 ? 12.105 -5.320 9.663 1.00 89.81 193 THR A CA 1
ATOM 1434 C C . THR A 1 193 ? 12.374 -5.576 8.180 1.00 89.81 193 THR A C 1
ATOM 1436 O O . THR A 1 193 ? 11.497 -5.349 7.348 1.00 89.81 193 THR A O 1
ATOM 1439 N N . VAL A 1 194 ? 13.551 -6.106 7.830 1.00 92.69 194 VAL A N 1
ATOM 1440 C CA . VAL A 1 194 ? 13.878 -6.465 6.439 1.00 92.69 194 VAL A CA 1
ATOM 1441 C C . VAL A 1 194 ? 12.990 -7.603 5.930 1.00 92.69 194 VAL A C 1
ATOM 1443 O O . VAL A 1 194 ? 12.468 -7.506 4.820 1.00 92.69 194 VAL A O 1
ATOM 1446 N N . LEU A 1 195 ? 12.760 -8.647 6.736 1.00 89.00 195 LEU A N 1
ATOM 1447 C CA . LEU A 1 195 ? 11.878 -9.760 6.359 1.00 89.00 195 LEU A CA 1
ATOM 1448 C C . LEU A 1 195 ? 10.441 -9.295 6.083 1.00 89.00 195 LEU A C 1
ATOM 1450 O O . LEU A 1 195 ? 9.860 -9.669 5.067 1.00 89.00 195 LEU A O 1
ATOM 1454 N N . ASN A 1 196 ? 9.900 -8.413 6.924 1.00 86.00 196 ASN A N 1
ATOM 1455 C CA . ASN A 1 196 ? 8.566 -7.846 6.728 1.00 86.00 196 ASN A CA 1
ATOM 1456 C C . ASN A 1 196 ? 8.440 -7.087 5.397 1.00 86.00 196 ASN A C 1
ATOM 1458 O O . ASN A 1 196 ? 7.377 -7.109 4.782 1.00 86.00 196 ASN A O 1
ATOM 1462 N N . ARG A 1 197 ? 9.514 -6.428 4.943 1.00 88.31 197 ARG A N 1
ATOM 1463 C CA . ARG A 1 197 ? 9.528 -5.661 3.687 1.00 88.31 197 ARG A CA 1
ATOM 1464 C C . ARG A 1 197 ? 9.574 -6.552 2.445 1.00 88.31 197 ARG A C 1
ATOM 1466 O O . ARG A 1 197 ? 8.934 -6.227 1.453 1.00 88.31 197 ARG A O 1
ATOM 1473 N N . VAL A 1 198 ? 10.304 -7.670 2.482 1.00 87.62 198 VAL A N 1
ATOM 1474 C CA . VAL A 1 198 ? 10.389 -8.591 1.327 1.00 87.62 198 VAL A CA 1
ATOM 1475 C C . VAL A 1 198 ? 9.162 -9.493 1.189 1.00 87.62 198 VAL A C 1
ATOM 1477 O O . VAL A 1 198 ? 8.904 -10.013 0.109 1.00 87.62 198 VAL A O 1
ATOM 1480 N N . GLN A 1 199 ? 8.397 -9.676 2.267 1.00 83.69 199 GLN A N 1
ATOM 1481 C CA . GLN A 1 199 ? 7.179 -10.488 2.288 1.00 83.69 199 GLN A CA 1
ATOM 1482 C C . GLN A 1 199 ? 5.907 -9.683 1.975 1.00 83.69 199 GLN A C 1
ATOM 1484 O O . GLN A 1 199 ? 4.809 -10.137 2.290 1.00 83.69 199 GLN A O 1
ATOM 1489 N N . ASP A 1 200 ? 6.010 -8.498 1.368 1.00 81.75 200 ASP A N 1
ATOM 1490 C CA . ASP A 1 200 ? 4.823 -7.713 1.033 1.00 81.75 200 ASP A CA 1
ATOM 1491 C C . ASP A 1 200 ? 4.130 -8.220 -0.246 1.00 81.75 200 ASP A C 1
ATOM 1493 O O . ASP A 1 200 ? 4.540 -7.945 -1.374 1.00 81.75 200 ASP A O 1
ATOM 1497 N N . TYR A 1 201 ? 3.043 -8.969 -0.065 1.00 83.81 201 TYR A N 1
ATOM 1498 C CA . TYR A 1 201 ? 2.194 -9.499 -1.139 1.00 83.81 201 TYR A CA 1
ATOM 1499 C C . TYR A 1 201 ? 0.836 -8.778 -1.229 1.00 83.81 201 TYR A C 1
ATOM 1501 O O . TYR A 1 201 ? -0.094 -9.258 -1.881 1.00 83.81 201 TYR A O 1
ATOM 1509 N N . GLN A 1 202 ? 0.675 -7.613 -0.592 1.00 86.81 202 GLN A N 1
ATOM 1510 C CA . GLN A 1 202 ? -0.606 -6.891 -0.592 1.00 86.81 202 GLN A CA 1
ATOM 1511 C C . GLN A 1 202 ? -1.077 -6.520 -2.003 1.00 86.81 202 GLN A C 1
ATOM 1513 O O . GLN A 1 202 ? -2.270 -6.600 -2.298 1.00 86.81 202 GLN A O 1
ATOM 1518 N N . TRP A 1 203 ? -0.147 -6.170 -2.892 1.00 88.69 203 TRP A N 1
ATOM 1519 C CA . TRP A 1 203 ? -0.455 -5.752 -4.259 1.00 88.69 203 TRP A CA 1
ATOM 1520 C C . TRP A 1 203 ? -1.185 -6.846 -5.061 1.00 88.69 203 TRP A C 1
ATOM 1522 O O . TRP A 1 203 ? -2.149 -6.543 -5.768 1.00 88.69 203 TRP A O 1
ATOM 1532 N N . ILE A 1 204 ? -0.801 -8.123 -4.916 1.00 90.88 204 ILE A N 1
ATOM 1533 C CA . ILE A 1 204 ? -1.453 -9.230 -5.637 1.00 90.88 204 ILE A CA 1
ATOM 1534 C C . ILE A 1 204 ? -2.815 -9.576 -5.019 1.00 90.88 204 ILE A C 1
ATOM 1536 O O . ILE A 1 204 ? -3.764 -9.908 -5.737 1.00 90.88 204 ILE A O 1
ATOM 1540 N N . CYS A 1 205 ? -2.957 -9.413 -3.701 1.00 94.81 205 CYS A N 1
ATOM 1541 C CA . CYS A 1 205 ? -4.245 -9.516 -3.020 1.00 94.81 205 CYS A CA 1
ATOM 1542 C C . CYS A 1 205 ? -5.221 -8.436 -3.515 1.00 94.81 205 CYS A C 1
ATOM 1544 O O . CYS A 1 205 ? -6.349 -8.759 -3.887 1.00 94.81 205 CYS A O 1
ATOM 1546 N N . MET A 1 206 ? -4.781 -7.174 -3.606 1.00 95.06 206 MET A N 1
ATOM 1547 C CA . MET A 1 206 ? -5.589 -6.074 -4.154 1.00 95.06 206 MET A CA 1
ATOM 1548 C C . MET A 1 206 ? -5.952 -6.309 -5.626 1.00 95.06 206 MET A C 1
ATOM 1550 O O . MET A 1 206 ? -7.108 -6.120 -6.006 1.00 95.06 206 MET A O 1
ATOM 1554 N N . ARG A 1 207 ? -5.010 -6.798 -6.449 1.00 94.38 207 ARG A N 1
ATOM 1555 C CA . ARG A 1 207 ? -5.294 -7.195 -7.841 1.00 94.38 207 ARG A CA 1
ATOM 1556 C C . ARG A 1 207 ? -6.387 -8.259 -7.904 1.00 94.38 207 ARG A C 1
ATOM 1558 O O . ARG A 1 207 ? -7.283 -8.159 -8.737 1.00 94.38 207 ARG A O 1
ATOM 1565 N N . THR A 1 208 ? -6.339 -9.255 -7.019 1.00 96.12 208 THR A N 1
ATOM 1566 C CA . THR A 1 208 ? -7.355 -10.317 -6.947 1.00 96.12 208 THR A CA 1
ATOM 1567 C C . THR A 1 208 ? -8.726 -9.747 -6.586 1.00 96.12 208 THR A C 1
ATOM 1569 O O . THR A 1 208 ? -9.711 -10.077 -7.247 1.00 96.12 208 THR A O 1
ATOM 1572 N N . VAL A 1 209 ? -8.786 -8.841 -5.602 1.00 97.44 209 VAL A N 1
ATOM 1573 C CA . VAL A 1 209 ? -10.020 -8.138 -5.211 1.00 97.44 209 VAL A CA 1
ATOM 1574 C C . VAL A 1 209 ? -10.650 -7.405 -6.390 1.00 97.44 209 VAL A C 1
ATOM 1576 O O . VAL A 1 209 ? -11.842 -7.584 -6.637 1.00 97.44 209 VAL A O 1
ATOM 1579 N N . VAL A 1 210 ? -9.858 -6.635 -7.139 1.00 97.25 210 VAL A N 1
ATOM 1580 C CA . VAL A 1 210 ? -10.349 -5.884 -8.303 1.00 97.25 210 VAL A CA 1
ATOM 1581 C C . VAL A 1 210 ? -10.769 -6.828 -9.432 1.00 97.25 210 VAL A C 1
ATOM 1583 O O . VAL A 1 210 ? -11.873 -6.708 -9.959 1.00 97.25 210 VAL A O 1
ATOM 1586 N N . LYS A 1 211 ? -9.931 -7.816 -9.776 1.00 96.00 211 LYS A N 1
ATOM 1587 C CA . LYS A 1 211 ? -10.190 -8.765 -10.871 1.00 96.00 211 LYS A CA 1
ATOM 1588 C C . LYS A 1 211 ? -11.489 -9.547 -10.674 1.00 96.00 211 LYS A C 1
ATOM 1590 O O . LYS A 1 211 ? -12.230 -9.754 -11.630 1.00 96.00 211 LYS A O 1
ATOM 1595 N N . HIS A 1 212 ? -11.760 -9.971 -9.443 1.00 97.56 212 HIS A N 1
ATOM 1596 C CA . HIS A 1 212 ? -12.948 -10.752 -9.100 1.00 97.56 212 HIS A CA 1
ATOM 1597 C C . HIS A 1 212 ? -14.108 -9.899 -8.570 1.00 97.56 212 HIS A C 1
ATOM 1599 O O . HIS A 1 212 ? -15.108 -10.463 -8.135 1.00 97.56 212 HIS A O 1
ATOM 1605 N N . LYS A 1 213 ? -13.995 -8.561 -8.615 1.00 97.50 213 LYS A N 1
ATOM 1606 C CA . LYS A 1 213 ? -15.027 -7.613 -8.155 1.00 97.50 213 LYS A CA 1
ATOM 1607 C C . LYS A 1 213 ? -15.501 -7.895 -6.725 1.00 97.50 213 LYS A C 1
ATOM 1609 O O . LYS A 1 213 ? -16.675 -7.754 -6.395 1.00 97.50 213 LYS A O 1
ATOM 1614 N N . ILE A 1 214 ? -14.572 -8.308 -5.862 1.00 98.19 214 ILE A N 1
ATOM 1615 C CA . ILE A 1 214 ? -14.881 -8.742 -4.495 1.00 98.19 214 ILE A CA 1
ATOM 1616 C C . ILE A 1 214 ? -15.438 -7.575 -3.672 1.00 98.19 214 ILE A C 1
ATOM 1618 O O . ILE A 1 214 ? -16.416 -7.753 -2.955 1.00 98.19 214 ILE A O 1
ATOM 1622 N N . ALA A 1 215 ? -14.868 -6.373 -3.808 1.00 97.56 215 ALA A N 1
ATOM 1623 C CA . ALA A 1 215 ? -15.370 -5.188 -3.110 1.00 97.56 215 ALA A CA 1
ATOM 1624 C C . ALA A 1 215 ? -16.796 -4.813 -3.553 1.00 97.56 215 ALA A C 1
ATOM 1626 O O . ALA A 1 215 ? -17.613 -4.437 -2.714 1.00 97.56 215 ALA A O 1
ATOM 1627 N N . ASP A 1 216 ? -17.112 -4.948 -4.846 1.00 97.81 216 ASP A N 1
ATOM 1628 C CA . ASP A 1 216 ? -18.464 -4.720 -5.370 1.00 97.81 216 ASP A CA 1
ATOM 1629 C C . ASP A 1 216 ? -19.461 -5.747 -4.814 1.00 97.81 216 ASP A C 1
ATOM 1631 O O . ASP A 1 216 ? -20.583 -5.387 -4.463 1.00 97.81 216 ASP A O 1
ATOM 1635 N N . GLU A 1 217 ? -19.052 -7.014 -4.695 1.00 98.00 217 GLU A N 1
ATOM 1636 C CA . GLU A 1 217 ? -19.893 -8.062 -4.114 1.00 98.00 217 GLU A CA 1
ATOM 1637 C C . GLU A 1 217 ? -20.170 -7.795 -2.632 1.00 98.00 217 GLU A C 1
ATOM 1639 O O . GLU A 1 217 ? -21.325 -7.764 -2.220 1.00 98.00 217 GLU A O 1
ATOM 1644 N N . VAL A 1 218 ? -19.134 -7.491 -1.845 1.00 97.44 218 VAL A N 1
ATOM 1645 C CA . VAL A 1 218 ? -19.275 -7.144 -0.420 1.00 97.44 218 VAL A CA 1
ATOM 1646 C C . VAL A 1 218 ? -20.172 -5.912 -0.232 1.00 97.44 218 VAL A C 1
ATOM 1648 O O . VAL A 1 218 ? -20.963 -5.869 0.709 1.00 97.44 218 VAL A O 1
ATOM 1651 N N . ALA A 1 219 ? -20.123 -4.931 -1.141 1.00 95.94 219 ALA A N 1
ATOM 1652 C CA . ALA A 1 219 ? -20.937 -3.714 -1.061 1.00 95.94 219 ALA A CA 1
ATOM 1653 C C . ALA A 1 219 ? -22.454 -3.971 -1.155 1.00 95.94 219 ALA A C 1
ATOM 1655 O O . ALA A 1 219 ? -23.243 -3.129 -0.722 1.00 95.94 219 ALA A O 1
ATOM 1656 N N . LYS A 1 220 ? -22.882 -5.130 -1.674 1.00 95.69 220 LYS A N 1
ATOM 1657 C CA . LYS A 1 220 ? -24.300 -5.525 -1.701 1.00 95.69 220 LYS A CA 1
ATOM 1658 C C . LYS A 1 220 ? -24.843 -5.870 -0.308 1.00 95.69 220 LYS A C 1
ATOM 1660 O O . LYS A 1 220 ? -26.057 -5.850 -0.110 1.00 95.69 220 LYS A O 1
ATOM 1665 N N . HIS A 1 221 ? -23.967 -6.134 0.665 1.00 92.94 221 HIS A N 1
ATOM 1666 C CA . HIS A 1 221 ? -24.322 -6.595 2.006 1.00 92.94 221 HIS A CA 1
ATOM 1667 C C . HIS A 1 221 ? -23.945 -5.546 3.064 1.00 92.94 221 HIS A C 1
ATOM 1669 O O . HIS A 1 221 ? -22.791 -5.415 3.465 1.00 92.94 221 HIS A O 1
ATOM 1675 N N . LYS A 1 222 ? -24.940 -4.808 3.579 1.00 82.44 222 LYS A N 1
ATOM 1676 C CA . LYS A 1 222 ? -24.726 -3.714 4.555 1.00 82.44 222 LYS A CA 1
ATOM 1677 C C . LYS A 1 222 ? -24.103 -4.156 5.889 1.00 82.44 222 LYS A C 1
ATOM 1679 O O . LYS A 1 222 ? -23.551 -3.321 6.594 1.00 82.44 222 LYS A O 1
ATOM 1684 N N . GLY A 1 223 ? -24.217 -5.437 6.241 1.00 86.81 223 GLY A N 1
ATOM 1685 C CA . GLY A 1 223 ? -23.723 -6.015 7.495 1.00 86.81 223 GLY A CA 1
ATOM 1686 C C . GLY A 1 223 ? -22.575 -7.003 7.307 1.00 86.81 223 GLY A C 1
ATOM 1687 O O . GLY A 1 223 ? -22.401 -7.859 8.163 1.00 86.81 223 GLY A O 1
ATOM 1688 N N . GLY A 1 224 ? -21.845 -6.924 6.191 1.00 94.00 224 GLY A N 1
ATOM 1689 C CA . GLY A 1 224 ? -20.830 -7.907 5.816 1.00 94.00 224 GLY A CA 1
ATOM 1690 C C . GLY A 1 224 ? -21.412 -9.190 5.217 1.00 94.00 224 GLY A C 1
ATOM 1691 O O . GLY A 1 224 ? -22.624 -9.401 5.202 1.00 94.00 224 GLY A O 1
ATOM 1692 N N . VAL A 1 225 ? -20.533 -10.034 4.682 1.00 97.69 225 VAL A N 1
ATOM 1693 C CA . VAL A 1 225 ? -20.877 -11.272 3.972 1.00 97.69 225 VAL A CA 1
ATOM 1694 C C . VAL A 1 225 ? -19.990 -12.418 4.444 1.00 97.69 225 VAL A C 1
ATOM 1696 O O . VAL A 1 225 ? -18.782 -12.248 4.632 1.00 97.69 225 VAL A O 1
ATOM 1699 N N . HIS A 1 226 ? -20.591 -13.590 4.652 1.00 98.25 226 HIS A N 1
ATOM 1700 C CA . HIS A 1 226 ? -19.847 -14.779 5.047 1.00 98.25 226 HIS A CA 1
ATOM 1701 C C . HIS A 1 226 ? -19.002 -15.305 3.877 1.00 98.25 226 HIS A C 1
ATOM 1703 O O . HIS A 1 226 ? -19.440 -15.304 2.725 1.00 98.25 226 HIS A O 1
ATOM 1709 N N . ILE A 1 227 ? -17.806 -15.822 4.161 1.00 98.19 227 ILE A N 1
ATOM 1710 C CA . ILE A 1 227 ? -16.822 -16.194 3.141 1.00 98.19 227 ILE A CA 1
ATOM 1711 C C . ILE A 1 227 ? -17.350 -17.215 2.135 1.00 98.19 227 ILE A C 1
ATOM 1713 O O . ILE A 1 227 ? -17.032 -17.127 0.956 1.00 98.19 227 ILE A O 1
ATOM 1717 N N . ASN A 1 228 ? -18.179 -18.161 2.582 1.00 98.06 228 ASN A N 1
ATOM 1718 C CA . ASN A 1 228 ? -18.773 -19.180 1.712 1.00 98.06 228 ASN A CA 1
ATOM 1719 C C . ASN A 1 228 ? -19.741 -18.578 0.686 1.00 98.06 228 ASN A C 1
ATOM 1721 O O . ASN A 1 228 ? -19.722 -18.978 -0.475 1.00 98.06 228 ASN A O 1
ATOM 1725 N N . GLU A 1 229 ? -20.559 -17.611 1.104 1.00 97.88 229 GLU A N 1
ATOM 1726 C CA . GLU A 1 229 ? -21.498 -16.913 0.222 1.00 97.88 229 GLU A CA 1
ATOM 1727 C C . GLU A 1 229 ? -20.734 -16.046 -0.780 1.00 97.88 229 GLU A C 1
ATOM 1729 O O . GLU A 1 229 ? -20.941 -16.151 -1.990 1.00 97.88 229 GLU A O 1
ATOM 1734 N N . LEU A 1 230 ? -19.761 -15.276 -0.285 1.00 98.06 230 LEU A N 1
ATOM 1735 C CA . LEU A 1 230 ? -18.909 -14.436 -1.117 1.00 98.06 230 LEU A CA 1
ATOM 1736 C C . LEU A 1 230 ? -18.126 -15.265 -2.145 1.00 98.06 230 LEU A C 1
ATOM 1738 O O . LEU A 1 230 ? -18.096 -14.927 -3.325 1.00 98.06 230 LEU A O 1
ATOM 1742 N N . ALA A 1 231 ? -17.521 -16.372 -1.713 1.00 98.00 231 ALA A N 1
ATOM 1743 C CA . ALA A 1 231 ? -16.747 -17.271 -2.561 1.00 98.00 231 ALA A CA 1
ATOM 1744 C C . ALA A 1 231 ? -17.598 -17.917 -3.661 1.00 98.00 231 ALA A C 1
ATOM 1746 O O . ALA A 1 231 ? -17.136 -18.024 -4.799 1.00 98.00 231 ALA A O 1
ATOM 1747 N N . ALA A 1 232 ? -18.844 -18.291 -3.350 1.00 97.88 232 ALA A N 1
ATOM 1748 C CA . ALA A 1 232 ? -19.793 -18.787 -4.340 1.00 97.88 232 ALA A CA 1
ATOM 1749 C C . ALA A 1 232 ? -20.136 -17.711 -5.384 1.00 97.88 232 ALA A C 1
ATOM 1751 O O . ALA A 1 232 ? -20.118 -17.998 -6.582 1.00 97.88 232 ALA A O 1
ATOM 1752 N N . ALA A 1 233 ? -20.370 -16.468 -4.949 1.00 97.44 233 ALA A N 1
ATOM 1753 C CA . ALA A 1 233 ? -20.692 -15.353 -5.837 1.00 97.44 233 ALA A CA 1
ATOM 1754 C C . ALA A 1 233 ? -19.541 -15.007 -6.801 1.00 97.44 233 ALA A C 1
ATOM 1756 O O . ALA A 1 233 ? -19.766 -14.833 -8.000 1.00 97.44 233 ALA A O 1
ATOM 1757 N N . VAL A 1 234 ? -18.296 -14.978 -6.309 1.00 97.31 234 VAL A N 1
ATOM 1758 C CA . VAL A 1 234 ? -17.110 -14.631 -7.122 1.00 97.31 234 VAL A CA 1
ATOM 1759 C C . VAL A 1 234 ? -16.412 -15.838 -7.766 1.00 97.31 234 VAL A C 1
ATOM 1761 O O . VAL A 1 234 ? -15.399 -15.672 -8.451 1.00 97.31 234 VAL A O 1
ATOM 1764 N N . LYS A 1 235 ? -16.953 -17.050 -7.570 1.00 97.19 235 LYS A N 1
ATOM 1765 C CA . LYS A 1 235 ? -16.440 -18.334 -8.088 1.00 97.19 235 LYS A CA 1
ATOM 1766 C C . LYS A 1 235 ? -14.988 -18.623 -7.679 1.00 97.19 235 LYS A C 1
ATOM 1768 O O . LYS A 1 235 ? -14.170 -19.043 -8.496 1.00 97.19 235 LYS A O 1
ATOM 1773 N N . LEU A 1 236 ? -14.667 -18.402 -6.405 1.00 97.31 236 LEU A N 1
ATOM 1774 C CA . LEU A 1 236 ? -13.357 -18.700 -5.816 1.00 97.31 236 LEU A CA 1
ATOM 1775 C C . LEU A 1 236 ? -13.471 -19.752 -4.711 1.00 97.31 236 LEU A C 1
ATOM 1777 O O . LEU A 1 236 ? -14.548 -20.031 -4.197 1.00 97.31 236 LEU A O 1
ATOM 1781 N N . HIS A 1 237 ? -12.340 -20.340 -4.322 1.00 97.81 237 HIS A N 1
ATOM 1782 C CA . HIS A 1 237 ? -12.308 -21.263 -3.190 1.00 97.81 237 HIS A CA 1
ATOM 1783 C C . HIS A 1 237 ? -12.412 -20.485 -1.863 1.00 97.81 237 HIS A C 1
ATOM 1785 O O . HIS A 1 237 ? -11.572 -19.605 -1.632 1.00 97.81 237 HIS A O 1
ATOM 1791 N N . PRO A 1 238 ? -13.347 -20.824 -0.954 1.00 96.50 238 PRO A N 1
ATOM 1792 C CA . PRO A 1 238 ? -13.621 -20.036 0.252 1.00 96.50 238 PRO A CA 1
ATOM 1793 C C . PRO A 1 238 ? -12.399 -19.883 1.156 1.00 96.50 238 PRO A C 1
ATOM 1795 O O . PRO A 1 238 ? -12.072 -18.775 1.566 1.00 96.50 238 PRO A O 1
ATOM 1798 N N . THR A 1 239 ? -11.630 -20.952 1.381 1.00 96.06 239 THR A N 1
ATOM 1799 C CA . THR A 1 239 ? -10.412 -20.877 2.207 1.00 96.06 239 THR A CA 1
ATOM 1800 C C . THR A 1 239 ? -9.351 -19.953 1.608 1.00 96.06 239 THR A C 1
ATOM 1802 O O . THR A 1 239 ? -8.693 -19.222 2.342 1.00 96.06 239 THR A O 1
ATOM 1805 N N . LYS A 1 240 ? -9.195 -19.951 0.274 1.00 95.81 240 LYS A N 1
ATOM 1806 C CA . LYS A 1 240 ? -8.186 -19.115 -0.395 1.00 95.81 240 LYS A CA 1
ATOM 1807 C C . LYS A 1 240 ? -8.598 -17.649 -0.342 1.00 95.81 240 LYS A C 1
ATOM 1809 O O . LYS A 1 240 ? -7.798 -16.794 0.028 1.00 95.81 240 LYS A O 1
ATOM 1814 N N . LEU A 1 241 ? -9.869 -17.381 -0.637 1.00 97.38 241 LEU A N 1
ATOM 1815 C CA . LEU A 1 241 ? -10.439 -16.044 -0.536 1.00 97.38 241 LEU A CA 1
ATOM 1816 C C . LEU A 1 241 ? -10.367 -15.508 0.898 1.00 97.38 241 LEU A C 1
ATOM 1818 O O . LEU A 1 241 ? -9.977 -14.362 1.102 1.00 97.38 241 LEU A O 1
ATOM 1822 N N . GLY A 1 242 ? -10.654 -16.349 1.893 1.00 96.38 242 GLY A N 1
ATOM 1823 C CA . GLY A 1 242 ? -10.573 -15.977 3.301 1.00 96.38 242 GLY A CA 1
ATOM 1824 C C . GLY A 1 242 ? -9.155 -15.593 3.719 1.00 96.38 242 GLY A C 1
ATOM 1825 O O . GLY A 1 242 ? -8.976 -14.626 4.450 1.00 96.38 242 GLY A O 1
ATOM 1826 N N . SER A 1 243 ? -8.121 -16.292 3.241 1.00 94.81 243 SER A N 1
ATOM 1827 C CA . SER A 1 243 ? -6.728 -15.891 3.497 1.00 94.81 243 SER A CA 1
ATOM 1828 C C . SER A 1 243 ? -6.376 -14.543 2.868 1.00 94.81 243 SER A C 1
ATOM 1830 O O . SER A 1 243 ? -5.726 -13.727 3.518 1.00 94.81 243 SER A O 1
ATOM 1832 N N . ILE A 1 244 ? -6.829 -14.288 1.637 1.00 96.38 244 ILE A N 1
ATOM 1833 C CA . ILE A 1 244 ? -6.608 -13.010 0.944 1.00 96.38 244 ILE A CA 1
ATOM 1834 C C . ILE A 1 244 ? -7.280 -11.866 1.708 1.00 96.38 244 ILE A C 1
ATOM 1836 O O . ILE A 1 244 ? -6.640 -10.856 2.001 1.00 96.38 244 ILE A O 1
ATOM 1840 N N . LEU A 1 245 ? -8.553 -12.030 2.076 1.00 96.88 245 LEU A N 1
ATOM 1841 C CA . LEU A 1 245 ? -9.297 -10.999 2.796 1.00 96.88 245 LEU A CA 1
ATOM 1842 C C . LEU A 1 245 ? -8.744 -10.757 4.200 1.00 96.88 245 LEU A C 1
ATOM 1844 O O . LEU A 1 245 ? -8.684 -9.606 4.618 1.00 96.88 245 LEU A O 1
ATOM 1848 N N . ARG A 1 246 ? -8.245 -11.787 4.893 1.00 95.75 246 ARG A N 1
ATOM 1849 C CA . ARG A 1 246 ? -7.553 -11.617 6.182 1.00 95.75 246 ARG A CA 1
ATOM 1850 C C . ARG A 1 246 ? -6.235 -10.868 6.064 1.00 95.75 246 ARG A C 1
ATOM 1852 O O . ARG A 1 246 ? -5.971 -10.003 6.892 1.00 95.75 246 ARG A O 1
ATOM 1859 N N . ALA A 1 247 ? -5.433 -11.143 5.034 1.00 93.12 247 ALA A N 1
ATOM 1860 C CA . ALA A 1 247 ? -4.230 -10.349 4.772 1.00 93.12 247 ALA A CA 1
ATOM 1861 C C . ALA A 1 247 ? -4.557 -8.874 4.530 1.00 93.12 247 ALA A C 1
ATOM 1863 O O . ALA A 1 247 ? -3.849 -7.992 5.003 1.00 93.12 247 ALA A O 1
ATOM 1864 N N . LEU A 1 248 ? -5.630 -8.594 3.791 1.00 95.44 248 LEU A N 1
ATOM 1865 C CA . LEU A 1 248 ? -6.055 -7.220 3.546 1.00 95.44 248 LEU A CA 1
ATOM 1866 C C . LEU A 1 248 ? -6.695 -6.586 4.790 1.00 95.44 248 LEU A C 1
ATOM 1868 O O . LEU A 1 248 ? -6.532 -5.388 5.010 1.00 95.44 248 LEU A O 1
ATOM 1872 N N . ALA A 1 249 ? -7.375 -7.364 5.632 1.00 95.12 249 ALA A N 1
ATOM 1873 C CA . ALA A 1 249 ? -7.947 -6.894 6.889 1.00 95.12 249 ALA A CA 1
ATOM 1874 C C . ALA A 1 249 ? -6.872 -6.545 7.932 1.00 95.12 249 ALA A C 1
ATOM 1876 O O . ALA A 1 249 ? -6.978 -5.498 8.570 1.00 95.12 249 ALA A O 1
ATOM 1877 N N . SER A 1 250 ? -5.793 -7.333 8.042 1.00 91.94 250 SER A N 1
ATOM 1878 C CA . SER A 1 250 ? -4.650 -7.011 8.920 1.00 91.94 250 SER A CA 1
ATOM 1879 C C . SER A 1 250 ? -3.893 -5.750 8.485 1.00 91.94 250 SER A C 1
ATOM 1881 O O . SER A 1 250 ? -3.148 -5.160 9.263 1.00 91.94 250 SER A O 1
ATOM 1883 N N . LYS A 1 251 ? -4.120 -5.311 7.243 1.00 91.81 251 LYS A N 1
ATOM 1884 C CA . LYS A 1 251 ? -3.630 -4.057 6.660 1.00 91.81 251 LYS A CA 1
ATOM 1885 C C . LYS A 1 251 ? -4.725 -3.005 6.516 1.00 91.81 251 LYS A C 1
ATOM 1887 O O . LYS A 1 251 ? -4.579 -2.061 5.746 1.00 91.81 251 LYS A O 1
ATOM 1892 N N . HIS A 1 252 ? -5.823 -3.161 7.256 1.00 93.94 252 HIS A N 1
ATOM 1893 C CA . HIS A 1 252 ? -6.896 -2.176 7.356 1.00 93.94 252 HIS A CA 1
ATOM 1894 C C . HIS A 1 252 ? -7.621 -1.872 6.035 1.00 93.94 252 HIS A C 1
ATOM 1896 O O . HIS A 1 252 ? -8.322 -0.868 5.941 1.00 93.94 252 HIS A O 1
ATOM 1902 N N . CYS A 1 253 ? -7.503 -2.724 5.016 1.00 95.12 253 CYS A N 1
ATOM 1903 C CA . CYS A 1 253 ? -8.151 -2.538 3.717 1.00 95.12 253 CYS A CA 1
ATOM 1904 C C . CYS A 1 253 ? -9.569 -3.140 3.674 1.00 95.12 253 CYS A C 1
ATOM 1906 O O . CYS A 1 253 ? -10.435 -2.605 2.995 1.00 95.12 253 CYS A O 1
ATOM 1908 N N . PHE A 1 254 ? -9.835 -4.191 4.451 1.00 96.50 254 PHE A N 1
ATOM 1909 C CA . PHE A 1 254 ? -11.168 -4.765 4.699 1.00 96.50 254 PHE A CA 1
ATOM 1910 C C . PHE A 1 254 ? -11.397 -4.919 6.209 1.00 96.50 254 PHE A C 1
ATOM 1912 O O . PHE A 1 254 ? -10.492 -4.662 7.006 1.00 96.50 254 PHE A O 1
ATOM 1919 N N . CYS A 1 255 ? -12.591 -5.344 6.623 1.00 95.44 255 CYS A N 1
ATOM 1920 C CA . CYS A 1 255 ? -12.886 -5.657 8.021 1.00 95.44 255 CYS A CA 1
ATOM 1921 C C . CYS A 1 255 ? -13.480 -7.063 8.157 1.00 95.44 255 CYS A C 1
ATOM 1923 O O . CYS A 1 255 ? -14.500 -7.345 7.540 1.00 95.44 255 CYS A O 1
ATOM 1925 N N . GLU A 1 256 ? -12.874 -7.926 8.978 1.00 95.88 256 GLU A N 1
ATOM 1926 C CA . GLU A 1 256 ? -13.500 -9.171 9.451 1.00 95.88 256 GLU A CA 1
ATOM 1927 C C . GLU A 1 256 ? -14.278 -8.830 10.729 1.00 95.88 256 GLU A C 1
ATOM 1929 O O . GLU A 1 256 ? -13.688 -8.584 11.778 1.00 95.88 256 GLU A O 1
ATOM 1934 N N . ILE A 1 257 ? -15.600 -8.695 10.618 1.00 95.31 257 ILE A N 1
ATOM 1935 C CA . ILE A 1 257 ? -16.466 -8.211 11.711 1.00 95.31 257 ILE A CA 1
ATOM 1936 C C . ILE A 1 257 ? -16.966 -9.344 12.618 1.00 95.31 257 ILE A C 1
ATOM 1938 O O . ILE A 1 257 ? -17.410 -9.102 13.737 1.00 95.31 257 ILE A O 1
ATOM 1942 N N . ALA A 1 258 ? -16.894 -10.575 12.124 1.00 95.81 258 ALA A N 1
ATOM 1943 C CA . ALA A 1 258 ? -17.109 -11.821 12.844 1.00 95.81 258 ALA A CA 1
ATOM 1944 C C . ALA A 1 258 ? -16.298 -12.917 12.127 1.00 95.81 258 ALA A C 1
ATOM 1946 O O . ALA A 1 258 ? -15.895 -12.690 10.982 1.00 95.81 258 ALA A O 1
ATOM 1947 N N . PRO A 1 259 ? -16.051 -14.088 12.745 1.00 96.12 259 PRO A N 1
ATOM 1948 C CA . PRO A 1 259 ? -15.318 -15.168 12.090 1.00 96.12 259 PRO A CA 1
ATOM 1949 C C . PRO A 1 259 ? -15.884 -15.468 10.699 1.00 96.12 259 PRO A C 1
ATOM 1951 O O . PRO A 1 259 ? -17.076 -15.743 10.568 1.00 96.12 259 PRO A O 1
ATOM 1954 N N . ASP A 1 260 ? -15.032 -15.367 9.675 1.00 96.81 260 ASP A N 1
ATOM 1955 C CA . ASP A 1 260 ? -15.390 -15.587 8.269 1.00 96.81 260 ASP A CA 1
ATOM 1956 C C . ASP A 1 260 ? -16.438 -14.612 7.687 1.00 96.81 260 ASP A C 1
ATOM 1958 O O . ASP A 1 260 ? -16.930 -14.844 6.584 1.00 96.81 260 ASP A O 1
ATOM 1962 N N . VAL A 1 261 ? -16.755 -13.498 8.358 1.00 97.94 261 VAL A N 1
ATOM 1963 C CA . VAL A 1 261 ? -17.678 -12.461 7.865 1.00 97.94 261 VAL A CA 1
ATOM 1964 C C . VAL A 1 261 ? -16.919 -11.172 7.572 1.00 97.94 261 VAL A C 1
ATOM 1966 O O . VAL A 1 261 ? -16.396 -10.523 8.479 1.00 97.94 261 VAL A O 1
ATOM 1969 N N . PHE A 1 262 ? -16.900 -10.768 6.301 1.00 97.94 262 PHE A N 1
ATOM 1970 C CA . PHE A 1 262 ? -16.129 -9.621 5.822 1.00 97.94 262 PHE A CA 1
ATOM 1971 C C . PHE A 1 262 ? -17.022 -8.459 5.386 1.00 97.94 262 PHE A C 1
ATOM 1973 O O . PHE A 1 262 ? -18.042 -8.662 4.732 1.00 97.94 262 PHE A O 1
ATOM 1980 N N . ALA A 1 263 ? -16.611 -7.235 5.705 1.00 97.69 263 ALA A N 1
ATOM 1981 C CA . ALA A 1 263 ? -17.266 -5.991 5.323 1.00 97.69 263 ALA A CA 1
ATOM 1982 C C . ALA A 1 263 ? -16.276 -5.018 4.664 1.00 97.69 263 ALA A C 1
ATOM 1984 O O . ALA A 1 263 ? -15.070 -5.037 4.943 1.00 97.69 263 ALA A O 1
ATOM 1985 N N . ASN A 1 264 ? -16.809 -4.149 3.800 1.00 97.44 264 ASN A N 1
ATOM 1986 C CA . ASN A 1 264 ? -16.056 -3.038 3.233 1.00 97.44 264 ASN A CA 1
ATOM 1987 C C . ASN A 1 264 ? -15.825 -1.948 4.279 1.00 97.44 264 ASN A C 1
ATOM 1989 O O . ASN A 1 264 ? -16.596 -1.761 5.217 1.00 97.44 264 ASN A O 1
ATOM 1993 N N . ASN A 1 265 ? -14.766 -1.192 4.048 1.00 95.62 265 ASN A N 1
ATOM 1994 C CA . ASN A 1 265 ? -14.372 -0.018 4.795 1.00 95.62 265 ASN A CA 1
ATOM 1995 C C . ASN A 1 265 ? -13.935 1.072 3.803 1.00 95.62 265 ASN A C 1
ATOM 1997 O O . ASN A 1 265 ? -13.978 0.863 2.586 1.00 95.62 265 ASN A O 1
ATOM 2001 N N . ARG A 1 266 ? -13.470 2.227 4.283 1.00 95.12 266 ARG A N 1
ATOM 2002 C CA . ARG A 1 266 ? -13.175 3.358 3.388 1.00 95.12 266 ARG A CA 1
ATOM 2003 C C . ARG A 1 266 ? -12.121 3.052 2.321 1.00 95.12 266 ARG A C 1
ATOM 2005 O O . ARG A 1 266 ? -12.188 3.610 1.232 1.00 95.12 266 ARG A O 1
ATOM 2012 N N . LEU A 1 267 ? -11.159 2.169 2.607 1.00 95.50 267 LEU A N 1
ATOM 2013 C CA . LEU A 1 267 ? -10.104 1.802 1.663 1.00 95.50 267 LEU A CA 1
ATOM 2014 C C . LEU A 1 267 ? -10.607 0.792 0.629 1.00 95.50 267 LEU A C 1
ATOM 2016 O O . LEU A 1 267 ? -10.420 1.014 -0.566 1.00 95.50 267 LEU A O 1
ATOM 2020 N N . SER A 1 268 ? -11.288 -0.278 1.048 1.00 96.44 268 SER A N 1
ATOM 2021 C CA . SER A 1 268 ? -11.861 -1.269 0.116 1.00 96.44 268 SER A CA 1
ATOM 2022 C C . SER A 1 268 ? -12.928 -0.676 -0.795 1.00 96.44 268 SER A C 1
ATOM 2024 O O . SER A 1 268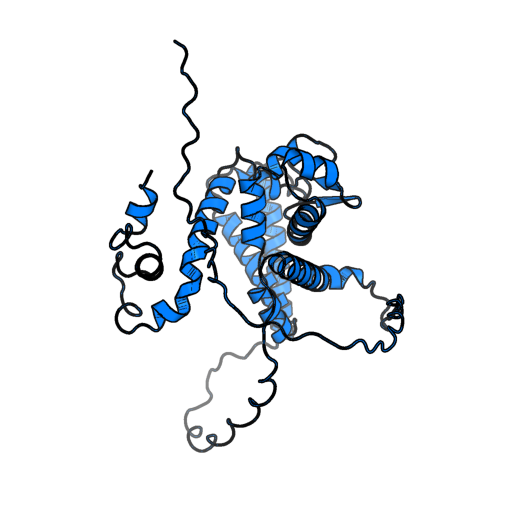 ? -13.036 -1.101 -1.943 1.00 96.44 268 SER A O 1
ATOM 2026 N N . MET A 1 269 ? -13.650 0.361 -0.358 1.00 96.25 269 MET A N 1
ATOM 2027 C CA . MET A 1 269 ? -14.577 1.083 -1.237 1.00 96.25 269 MET A CA 1
ATOM 2028 C C . MET A 1 269 ? -13.875 1.691 -2.461 1.00 96.25 269 MET A C 1
ATOM 2030 O O . MET A 1 269 ? -14.474 1.759 -3.535 1.00 96.25 269 MET A O 1
ATOM 2034 N N . THR A 1 270 ? -12.590 2.051 -2.357 1.00 95.50 270 THR A N 1
ATOM 2035 C CA . THR A 1 270 ? -11.805 2.554 -3.501 1.00 95.50 270 THR A CA 1
ATOM 2036 C C . THR A 1 270 ? -11.422 1.468 -4.515 1.00 95.50 270 THR A C 1
ATOM 2038 O O . THR A 1 270 ? -10.975 1.794 -5.617 1.00 95.50 270 THR A O 1
ATOM 2041 N N . LEU A 1 271 ? -11.606 0.191 -4.158 1.00 96.56 271 LEU A N 1
ATOM 2042 C CA . LEU A 1 271 ? -11.340 -0.976 -5.005 1.00 96.56 271 LEU A CA 1
ATOM 2043 C C . LEU A 1 271 ? -12.577 -1.447 -5.784 1.00 96.56 271 LEU A C 1
ATOM 2045 O O . LEU A 1 271 ? -12.479 -2.403 -6.551 1.00 96.56 271 LEU A O 1
ATOM 2049 N N . THR A 1 272 ? -13.728 -0.799 -5.590 1.00 96.75 272 THR A N 1
ATOM 2050 C CA . THR A 1 272 ? -14.943 -1.064 -6.371 1.00 96.75 272 THR A CA 1
ATOM 2051 C C . THR A 1 272 ? -14.755 -0.675 -7.835 1.00 96.75 272 THR A C 1
ATOM 2053 O O . THR A 1 272 ? -13.970 0.219 -8.170 1.00 96.75 272 THR A O 1
ATOM 2056 N N . THR A 1 273 ? -15.504 -1.325 -8.724 1.00 95.38 273 THR A N 1
ATOM 2057 C CA . THR A 1 273 ? -15.397 -1.118 -10.176 1.00 95.38 273 THR A CA 1
ATOM 2058 C C . THR A 1 273 ? -15.723 0.328 -10.581 1.00 95.38 273 THR A C 1
ATOM 2060 O O . THR A 1 273 ? -15.200 0.832 -11.572 1.00 95.38 273 THR A O 1
ATOM 2063 N N . SER A 1 274 ? -16.569 1.022 -9.814 1.00 92.88 274 SER A N 1
ATOM 2064 C CA . SER A 1 274 ? -16.940 2.419 -10.069 1.00 92.88 274 SER A CA 1
ATOM 2065 C C . SER A 1 274 ? -15.844 3.424 -9.704 1.00 92.88 274 SER A C 1
ATOM 2067 O O . SER A 1 274 ? -15.882 4.564 -10.170 1.00 92.88 274 SER A O 1
ATOM 2069 N N . HIS A 1 275 ? -14.868 3.032 -8.882 1.00 94.69 275 HIS A N 1
ATOM 2070 C CA . HIS A 1 275 ? -13.844 3.938 -8.391 1.00 94.69 275 HIS A CA 1
ATOM 2071 C C . HIS A 1 275 ? -12.581 3.897 -9.276 1.00 94.69 275 HIS A C 1
ATOM 2073 O O . HIS A 1 275 ? -12.052 2.810 -9.529 1.00 94.69 275 HIS A O 1
ATOM 2079 N N . PRO A 1 276 ? -12.014 5.048 -9.700 1.00 92.06 276 PRO A N 1
ATOM 2080 C CA . PRO A 1 276 ? -10.853 5.088 -10.600 1.00 92.06 276 PRO A CA 1
ATOM 2081 C C . PRO A 1 276 ? -9.601 4.363 -10.083 1.00 92.06 276 PRO A C 1
ATOM 2083 O O . PRO A 1 276 ? -8.774 3.913 -10.878 1.00 92.06 276 PRO A O 1
ATOM 2086 N N . MET A 1 277 ? -9.455 4.220 -8.760 1.00 92.88 277 MET A N 1
ATOM 2087 C CA . MET A 1 277 ? -8.317 3.500 -8.174 1.00 92.88 277 MET A CA 1
ATOM 2088 C C . MET A 1 277 ? -8.303 2.009 -8.517 1.00 92.88 277 MET A C 1
ATOM 2090 O O . MET A 1 277 ? -7.218 1.438 -8.569 1.00 92.88 277 MET A O 1
ATOM 2094 N N . SER A 1 278 ? -9.446 1.386 -8.819 1.00 93.25 278 SER A N 1
ATOM 2095 C CA . SER A 1 278 ? -9.476 -0.010 -9.280 1.00 93.25 278 SER A CA 1
ATOM 2096 C C . SER A 1 278 ? -8.642 -0.192 -10.559 1.00 93.25 278 SER A C 1
ATOM 2098 O O . SER A 1 278 ? -7.790 -1.079 -10.632 1.00 93.25 278 SER A O 1
ATOM 2100 N N . SER A 1 279 ? -8.775 0.726 -11.521 1.00 91.00 279 SER A N 1
ATOM 2101 C CA . SER A 1 279 ? -7.948 0.767 -12.734 1.00 91.00 279 SER A CA 1
ATOM 2102 C C . SER A 1 279 ? -6.470 1.017 -12.425 1.00 91.00 279 SER A C 1
ATOM 2104 O O . SER A 1 279 ? -5.601 0.390 -13.030 1.00 91.00 279 SER A O 1
ATOM 2106 N N . ALA A 1 280 ? -6.167 1.894 -11.462 1.00 90.25 280 ALA A N 1
ATOM 2107 C CA . ALA A 1 280 ? -4.791 2.169 -11.044 1.00 90.25 280 ALA A CA 1
ATOM 2108 C C . ALA A 1 280 ? -4.116 0.949 -10.388 1.00 90.25 280 ALA A C 1
ATOM 2110 O O . ALA A 1 280 ? -2.914 0.743 -10.580 1.00 90.25 280 ALA A O 1
ATOM 2111 N N . VAL A 1 281 ? -4.876 0.128 -9.654 1.00 91.62 281 VAL A N 1
ATOM 2112 C CA . VAL A 1 281 ? -4.407 -1.144 -9.082 1.00 91.62 281 VAL A CA 1
ATOM 2113 C C . VAL A 1 281 ? -4.063 -2.133 -10.190 1.00 91.62 281 VAL A C 1
ATOM 2115 O O . VAL A 1 281 ? -2.964 -2.684 -10.168 1.00 91.62 281 VAL A O 1
ATOM 2118 N N . VAL A 1 282 ? -4.944 -2.316 -11.182 1.00 88.25 282 VAL A N 1
ATOM 2119 C CA . VAL A 1 282 ? -4.678 -3.201 -12.333 1.00 88.25 282 VAL A CA 1
ATOM 2120 C C . VAL A 1 282 ? -3.421 -2.745 -13.066 1.00 88.25 282 VAL A C 1
ATOM 2122 O O . VAL A 1 282 ? -2.456 -3.504 -13.147 1.00 88.25 282 VAL A O 1
ATOM 2125 N N . TYR A 1 283 ? -3.386 -1.473 -13.472 1.00 84.31 283 TYR A N 1
ATOM 2126 C CA . TYR A 1 283 ? -2.242 -0.877 -14.158 1.00 84.31 283 TYR A CA 1
ATOM 2127 C C . TYR A 1 283 ? -0.938 -1.054 -13.374 1.00 84.31 283 TYR A C 1
ATOM 2129 O O . TYR A 1 283 ? 0.085 -1.455 -13.922 1.00 84.31 283 TYR A O 1
ATOM 2137 N N . SER A 1 284 ? -0.958 -0.778 -12.069 1.00 83.94 284 SER A N 1
ATOM 2138 C CA . SER A 1 284 ? 0.237 -0.928 -11.242 1.00 83.94 284 SER A CA 1
ATOM 2139 C C . SER A 1 284 ? 0.653 -2.384 -11.119 1.00 83.94 284 SER A C 1
ATOM 2141 O O . SER A 1 284 ? 1.843 -2.662 -11.191 1.00 83.94 284 SER A O 1
ATOM 2143 N N . SER A 1 285 ? -0.293 -3.310 -10.978 1.00 81.25 285 SER A N 1
ATOM 2144 C CA . SER A 1 285 ? -0.002 -4.737 -10.853 1.00 81.25 285 SER A CA 1
ATOM 2145 C C . SER A 1 285 ? 0.601 -5.343 -12.122 1.00 81.25 285 SER A C 1
ATOM 2147 O O . SER A 1 285 ? 1.555 -6.105 -12.010 1.00 81.25 285 SER A O 1
ATOM 2149 N N . ASP A 1 286 ? 0.152 -4.932 -13.311 1.00 75.56 286 ASP A N 1
ATOM 2150 C CA . ASP A 1 286 ? 0.712 -5.411 -14.583 1.00 75.56 286 ASP A CA 1
ATOM 2151 C C . ASP A 1 286 ? 2.175 -4.958 -14.761 1.00 75.56 286 ASP A C 1
ATOM 2153 O O . ASP A 1 286 ? 2.987 -5.668 -15.351 1.00 75.56 286 ASP A O 1
ATOM 2157 N N . ARG A 1 287 ? 2.563 -3.818 -14.160 1.00 70.38 287 ARG A N 1
ATOM 2158 C CA . ARG A 1 287 ? 3.967 -3.370 -14.136 1.00 70.38 287 ARG A CA 1
ATOM 2159 C C . ARG A 1 287 ? 4.897 -4.265 -13.316 1.00 70.38 287 ARG A C 1
ATOM 2161 O O . ARG A 1 287 ? 6.102 -4.249 -13.552 1.00 70.38 287 ARG A O 1
ATOM 2168 N N . HIS A 1 288 ? 4.378 -5.024 -12.351 1.00 72.81 288 HIS A N 1
ATOM 2169 C CA . HIS A 1 288 ? 5.226 -5.837 -11.472 1.00 72.81 288 HIS A CA 1
ATOM 2170 C C . HIS A 1 288 ? 5.875 -7.012 -12.207 1.00 72.81 288 HIS A C 1
ATOM 2172 O O . HIS A 1 288 ? 6.950 -7.452 -11.810 1.00 72.81 288 HIS A O 1
ATOM 2178 N N . GLU A 1 289 ? 5.293 -7.468 -13.316 1.00 71.38 289 GLU A N 1
ATOM 2179 C CA . GLU A 1 289 ? 5.771 -8.655 -14.024 1.00 71.38 289 GLU A CA 1
ATOM 2180 C C . GLU A 1 289 ? 7.183 -8.483 -14.605 1.00 71.38 289 GLU A C 1
ATOM 2182 O O . GLU A 1 289 ? 7.996 -9.403 -14.527 1.00 71.38 289 GLU A O 1
ATOM 2187 N N . TYR A 1 290 ? 7.519 -7.286 -15.097 1.00 78.38 290 TYR A N 1
ATOM 2188 C CA . TYR A 1 290 ? 8.860 -6.987 -15.609 1.00 78.38 290 TYR A CA 1
ATOM 2189 C C . TYR A 1 290 ? 9.812 -6.403 -14.555 1.00 78.38 290 TYR A C 1
ATOM 2191 O O . TYR A 1 290 ? 11.013 -6.329 -14.796 1.00 78.38 290 TYR A O 1
ATOM 2199 N N . ILE A 1 291 ? 9.327 -6.008 -13.372 1.00 81.75 291 ILE A N 1
ATOM 2200 C CA . ILE A 1 291 ? 10.203 -5.537 -12.281 1.00 81.75 291 ILE A CA 1
ATOM 2201 C C . ILE A 1 291 ? 11.088 -6.681 -11.761 1.00 81.75 291 ILE A C 1
ATOM 2203 O O . ILE A 1 291 ? 12.194 -6.437 -11.284 1.00 81.75 291 ILE A O 1
ATOM 2207 N N . HIS A 1 292 ? 10.658 -7.935 -11.916 1.00 83.69 292 HIS A N 1
ATOM 2208 C CA . HIS A 1 292 ? 11.435 -9.099 -11.494 1.00 83.69 292 HIS A CA 1
ATOM 2209 C C . HIS A 1 292 ? 12.790 -9.251 -12.198 1.00 83.69 292 HIS A C 1
ATOM 2211 O O . HIS A 1 292 ? 13.673 -9.859 -11.610 1.00 83.69 292 HIS A O 1
ATOM 2217 N N . CYS A 1 293 ? 12.974 -8.697 -13.404 1.00 86.75 293 CYS A N 1
ATOM 2218 C CA . CYS A 1 293 ? 14.269 -8.718 -14.096 1.00 86.75 293 CYS A CA 1
ATOM 2219 C C . CYS A 1 293 ? 15.111 -7.457 -13.849 1.00 86.75 293 CYS A C 1
ATOM 2221 O O . CYS A 1 293 ? 16.085 -7.220 -14.562 1.00 86.75 293 CYS A O 1
ATOM 2223 N N . LEU A 1 294 ? 14.713 -6.590 -12.907 1.00 89.88 294 LEU A N 1
ATOM 2224 C CA . LEU A 1 294 ? 15.421 -5.342 -12.621 1.00 89.88 294 LEU A CA 1
ATOM 2225 C C . LEU A 1 294 ? 16.888 -5.569 -12.205 1.00 89.88 294 LEU A C 1
ATOM 2227 O O . LEU A 1 294 ? 17.737 -4.842 -12.722 1.00 89.88 294 LEU A O 1
ATOM 2231 N N . PRO A 1 295 ? 17.228 -6.543 -11.334 1.00 91.31 295 PRO A N 1
ATOM 2232 C CA . PRO A 1 295 ? 18.624 -6.805 -10.984 1.00 91.31 295 PRO A CA 1
ATOM 2233 C C . PRO A 1 295 ? 19.484 -7.170 -12.202 1.00 91.31 295 PRO A C 1
ATOM 2235 O O . PRO A 1 295 ? 20.564 -6.609 -12.378 1.00 91.31 295 PRO A O 1
ATOM 2238 N N . GLU A 1 296 ? 18.994 -8.057 -13.071 1.00 91.25 296 GLU A N 1
ATOM 2239 C CA . GLU A 1 296 ? 19.692 -8.499 -14.282 1.00 91.25 296 GLU A CA 1
ATOM 2240 C C . GLU A 1 296 ? 19.805 -7.370 -15.310 1.00 91.25 296 GLU A C 1
ATOM 2242 O O . GLU A 1 296 ? 20.880 -7.139 -15.861 1.00 91.25 296 GLU A O 1
ATOM 2247 N N . TYR A 1 297 ? 18.723 -6.614 -15.515 1.00 91.25 297 TYR A N 1
ATOM 2248 C CA . TYR A 1 297 ? 18.695 -5.446 -16.396 1.00 91.25 297 TYR A CA 1
ATOM 2249 C C . TYR A 1 297 ? 19.738 -4.392 -15.999 1.00 91.25 297 TYR A C 1
ATOM 2251 O O . TYR A 1 297 ? 20.421 -3.850 -16.868 1.00 91.25 297 TYR A O 1
ATOM 2259 N N . LEU A 1 298 ? 19.866 -4.103 -14.697 1.00 93.31 298 LEU A N 1
ATOM 2260 C CA . LEU A 1 298 ? 20.828 -3.127 -14.176 1.00 93.31 298 LEU A CA 1
ATOM 2261 C C . LEU A 1 298 ? 22.279 -3.617 -14.269 1.00 93.31 298 LEU A C 1
ATOM 2263 O O . LEU A 1 298 ? 23.186 -2.798 -14.395 1.00 93.31 298 LEU A O 1
ATOM 2267 N N . ALA A 1 299 ? 22.502 -4.931 -14.194 1.00 94.25 299 ALA A N 1
ATOM 2268 C CA . ALA A 1 299 ? 23.827 -5.536 -14.304 1.00 94.25 299 ALA A CA 1
ATOM 2269 C C . ALA A 1 299 ? 24.300 -5.712 -15.760 1.00 94.25 299 ALA A C 1
ATOM 2271 O O . ALA A 1 299 ? 25.496 -5.895 -15.993 1.00 94.25 299 ALA A O 1
ATOM 2272 N N . ASP A 1 300 ? 23.388 -5.674 -16.736 1.00 91.75 300 ASP A N 1
ATOM 2273 C CA . ASP A 1 300 ? 23.710 -5.825 -18.154 1.00 91.75 300 ASP A CA 1
ATOM 2274 C C . ASP A 1 300 ? 24.541 -4.623 -18.660 1.00 91.75 300 ASP A C 1
ATOM 2276 O O . ASP A 1 300 ? 24.057 -3.489 -18.635 1.00 91.75 300 ASP A O 1
ATOM 2280 N N . PRO A 1 301 ? 25.770 -4.827 -19.176 1.00 92.88 301 PRO A N 1
ATOM 2281 C CA . PRO A 1 301 ? 26.620 -3.725 -19.637 1.00 92.88 301 PRO A CA 1
ATOM 2282 C C . PRO A 1 301 ? 26.038 -2.915 -20.804 1.00 92.88 301 PRO A C 1
ATOM 2284 O O . PRO A 1 301 ? 26.433 -1.768 -21.011 1.00 92.88 301 PRO A O 1
ATOM 2287 N N . SER A 1 302 ? 25.139 -3.507 -21.596 1.00 89.31 302 SER A N 1
ATOM 2288 C CA . SER A 1 302 ? 24.535 -2.879 -22.772 1.00 89.31 302 SER A CA 1
ATOM 2289 C C . SER A 1 302 ? 23.308 -2.034 -22.435 1.00 89.31 302 SER A C 1
ATOM 2291 O O . SER A 1 302 ? 23.111 -0.994 -23.062 1.00 89.31 302 SER A O 1
ATOM 2293 N N . THR A 1 303 ? 22.507 -2.438 -21.442 1.00 89.19 303 THR A N 1
ATOM 2294 C CA . THR A 1 303 ? 21.256 -1.744 -21.081 1.00 89.19 303 THR A CA 1
ATOM 2295 C C . THR A 1 303 ? 21.283 -1.064 -19.716 1.00 89.19 303 THR A C 1
ATOM 2297 O O . THR A 1 303 ? 20.572 -0.081 -19.528 1.00 89.19 303 THR A O 1
ATOM 2300 N N . GLY A 1 304 ? 22.113 -1.515 -18.773 1.00 90.31 304 GLY A N 1
ATOM 2301 C CA . GLY A 1 304 ? 22.090 -1.065 -17.375 1.00 90.31 304 GLY A CA 1
ATOM 2302 C C . GLY A 1 304 ? 22.414 0.418 -17.169 1.00 90.31 304 GLY A C 1
ATOM 2303 O O . GLY A 1 304 ? 21.911 1.040 -16.236 1.00 90.31 304 GLY A O 1
ATOM 2304 N N . HIS A 1 305 ? 23.195 1.017 -18.074 1.00 92.38 305 HIS A N 1
ATOM 2305 C CA . HIS A 1 305 ? 23.488 2.457 -18.083 1.00 92.38 305 HIS A CA 1
ATOM 2306 C C . HIS A 1 305 ? 22.636 3.255 -19.080 1.00 92.38 305 HIS A C 1
ATOM 2308 O O . HIS A 1 305 ? 22.816 4.468 -19.210 1.00 92.38 305 HIS A O 1
ATOM 2314 N N . SER A 1 306 ? 21.737 2.599 -19.817 1.00 91.31 306 SER A N 1
ATOM 2315 C CA . SER A 1 306 ? 20.941 3.273 -20.835 1.00 91.31 306 SER A CA 1
ATOM 2316 C C . SER A 1 306 ? 19.843 4.133 -20.215 1.00 91.31 306 SER A C 1
ATOM 2318 O O . SER A 1 306 ? 19.150 3.734 -19.282 1.00 91.31 306 SER A O 1
ATOM 2320 N N . LEU A 1 307 ? 19.659 5.325 -20.782 1.00 90.62 307 LEU A N 1
ATOM 2321 C CA . LEU A 1 307 ? 18.538 6.225 -20.489 1.00 90.62 307 LEU A CA 1
ATOM 2322 C C . LEU A 1 307 ? 17.524 6.269 -21.641 1.00 90.62 307 LEU A C 1
ATOM 2324 O O . LEU A 1 307 ? 16.634 7.120 -21.665 1.00 90.62 307 LEU A O 1
ATOM 2328 N N . ARG A 1 308 ? 17.675 5.396 -22.643 1.00 87.31 308 ARG A N 1
ATOM 2329 C CA . ARG A 1 308 ? 16.802 5.389 -23.816 1.00 87.31 308 ARG A CA 1
ATOM 2330 C C . ARG A 1 308 ? 15.464 4.733 -23.490 1.00 87.31 308 ARG A C 1
ATOM 2332 O O . ARG A 1 308 ? 15.394 3.678 -22.869 1.00 87.31 308 ARG A O 1
ATOM 2339 N N . ILE A 1 309 ? 14.384 5.325 -23.996 1.00 85.88 309 ILE A N 1
ATOM 2340 C CA . ILE A 1 309 ? 13.002 4.873 -23.752 1.00 85.88 309 ILE A CA 1
ATOM 2341 C C . ILE A 1 309 ? 12.686 3.470 -24.307 1.00 85.88 309 ILE A C 1
ATOM 2343 O O . ILE A 1 309 ? 11.702 2.847 -23.912 1.00 85.88 309 ILE A O 1
ATOM 2347 N N . ASN A 1 310 ? 13.497 2.977 -25.241 1.00 84.62 310 ASN A N 1
ATOM 2348 C CA . ASN A 1 310 ? 13.377 1.660 -25.866 1.00 84.62 310 ASN A CA 1
ATOM 2349 C C . ASN A 1 310 ? 14.383 0.631 -25.316 1.00 84.62 310 ASN A C 1
ATOM 2351 O O . ASN A 1 310 ? 14.451 -0.483 -25.829 1.00 84.62 310 ASN A O 1
ATOM 2355 N N . GLU A 1 311 ? 15.149 0.988 -24.287 1.00 87.88 311 GLU A N 1
ATOM 2356 C CA . GLU A 1 311 ? 16.141 0.131 -23.634 1.00 87.88 311 GLU A CA 1
ATOM 2357 C C . GLU A 1 311 ? 15.863 0.080 -22.123 1.00 87.88 311 GLU A C 1
ATOM 2359 O O . GLU A 1 311 ? 16.781 0.143 -21.321 1.00 87.88 311 GLU A O 1
ATOM 2364 N N . THR A 1 312 ? 14.586 0.001 -21.726 1.00 88.88 312 THR A N 1
ATOM 2365 C CA . THR A 1 312 ? 14.172 -0.071 -20.313 1.00 88.88 312 THR A CA 1
ATOM 2366 C C . THR A 1 312 ? 14.028 -1.519 -19.837 1.00 88.88 312 THR A C 1
ATOM 2368 O O . THR A 1 312 ? 13.971 -2.451 -20.646 1.00 88.88 312 THR A O 1
ATOM 2371 N N . ALA A 1 313 ? 13.857 -1.715 -18.524 1.00 88.38 313 ALA A N 1
ATOM 2372 C CA . ALA A 1 313 ? 13.551 -3.024 -17.934 1.00 88.38 313 ALA A CA 1
ATOM 2373 C C . ALA A 1 313 ? 12.333 -3.711 -18.589 1.00 88.38 313 ALA A C 1
ATOM 2375 O O . ALA A 1 313 ? 12.318 -4.930 -18.742 1.00 88.38 313 ALA A O 1
ATOM 2376 N N . PHE A 1 314 ? 11.341 -2.942 -19.058 1.00 87.50 314 PHE A N 1
ATOM 2377 C CA . PHE A 1 314 ? 10.213 -3.492 -19.811 1.00 87.50 314 PHE A CA 1
ATOM 2378 C C . PHE A 1 314 ? 10.663 -4.131 -21.135 1.00 87.50 314 PHE A C 1
ATOM 2380 O O . PHE A 1 314 ? 10.295 -5.269 -21.421 1.00 87.50 314 PHE A O 1
ATOM 2387 N N . GLN A 1 315 ? 11.491 -3.446 -21.938 1.00 87.44 315 GLN A N 1
ATOM 2388 C CA . GLN A 1 315 ? 12.002 -4.036 -23.183 1.00 87.44 315 GLN A CA 1
ATOM 2389 C C . GLN A 1 315 ? 12.932 -5.214 -22.914 1.00 87.44 315 GLN A C 1
ATOM 2391 O O . GLN A 1 315 ? 12.920 -6.168 -23.690 1.00 87.44 315 GLN A O 1
ATOM 2396 N N . TYR A 1 316 ? 13.697 -5.170 -21.823 1.00 87.06 316 TYR A N 1
ATOM 2397 C CA . TYR A 1 316 ? 14.526 -6.288 -21.385 1.00 87.06 316 TYR A CA 1
ATOM 2398 C C . TYR A 1 316 ? 13.673 -7.539 -21.122 1.00 87.06 316 TYR A C 1
ATOM 2400 O O . TYR A 1 316 ? 13.911 -8.585 -21.723 1.00 87.06 316 TYR A O 1
ATOM 2408 N N . PHE A 1 317 ? 12.602 -7.402 -20.335 1.00 86.00 317 PHE A N 1
ATOM 2409 C CA . PHE A 1 317 ? 11.650 -8.479 -20.054 1.00 86.00 317 PHE A CA 1
ATOM 2410 C C . PHE A 1 317 ? 10.950 -9.007 -21.316 1.00 86.00 317 PHE A C 1
ATOM 2412 O O . PHE A 1 317 ? 10.860 -10.217 -21.548 1.00 86.00 317 PHE A O 1
ATOM 2419 N N . VAL A 1 318 ? 10.462 -8.095 -22.159 1.00 81.75 318 VAL A N 1
ATOM 2420 C CA . VAL A 1 318 ? 9.715 -8.429 -23.376 1.00 81.75 318 VAL A CA 1
ATOM 2421 C C . VAL A 1 318 ? 10.594 -9.114 -24.425 1.00 81.75 318 VAL A C 1
ATOM 2423 O O . VAL A 1 318 ? 10.129 -10.040 -25.094 1.00 81.75 318 VAL A O 1
ATOM 2426 N N . LYS A 1 319 ? 11.865 -8.712 -24.556 1.00 72.75 319 LYS A N 1
ATOM 2427 C CA . LYS A 1 319 ? 12.833 -9.295 -25.502 1.00 72.75 319 LYS A CA 1
ATOM 2428 C C . LYS A 1 319 ? 12.972 -10.809 -25.329 1.00 72.75 319 LYS A C 1
ATOM 2430 O O . LYS A 1 319 ? 13.137 -11.504 -26.329 1.00 72.75 319 LYS A O 1
ATOM 2435 N N . GLU A 1 320 ? 12.899 -11.306 -24.096 1.00 66.69 320 GLU A N 1
ATOM 2436 C CA . GLU A 1 320 ? 13.073 -12.727 -23.780 1.00 66.69 320 GLU A CA 1
ATOM 2437 C C . GLU A 1 320 ? 11.783 -13.541 -23.915 1.00 66.69 320 GLU A C 1
ATOM 2439 O O . GLU A 1 320 ? 11.818 -14.685 -24.367 1.00 66.69 320 GLU A O 1
ATOM 2444 N N . ARG A 1 321 ? 10.638 -12.965 -23.527 1.00 69.56 321 ARG A N 1
ATOM 2445 C CA . ARG A 1 321 ? 9.380 -13.716 -23.356 1.00 69.56 321 ARG A CA 1
ATOM 2446 C C . ARG A 1 321 ? 8.332 -13.458 -24.436 1.00 69.56 321 ARG A C 1
ATOM 2448 O O . ARG A 1 321 ? 7.498 -14.324 -24.690 1.00 69.56 321 ARG A O 1
ATOM 2455 N N . HIS A 1 322 ? 8.382 -12.311 -25.112 1.00 71.88 322 HIS A N 1
ATOM 2456 C CA . HIS A 1 322 ? 7.364 -11.899 -26.081 1.00 71.88 322 HIS A CA 1
ATOM 2457 C C . HIS A 1 322 ? 7.996 -11.340 -27.367 1.00 71.88 322 HIS A C 1
ATOM 2459 O O . HIS A 1 322 ? 7.982 -10.130 -27.596 1.00 71.88 322 HIS A O 1
ATOM 2465 N N . PRO A 1 323 ? 8.484 -12.208 -28.279 1.00 71.25 323 PRO A N 1
ATOM 2466 C CA . PRO A 1 323 ? 9.174 -11.787 -29.504 1.00 71.25 323 PRO A CA 1
ATOM 2467 C C . PRO A 1 323 ? 8.362 -10.834 -30.394 1.00 71.25 323 PRO A C 1
ATOM 2469 O O . PRO A 1 323 ? 8.936 -9.995 -31.083 1.00 71.25 323 PRO A O 1
ATOM 2472 N N . LYS A 1 324 ? 7.026 -10.940 -30.357 1.00 73.38 324 LYS A N 1
ATOM 2473 C CA . LYS A 1 324 ? 6.089 -10.087 -31.112 1.00 73.38 324 LYS A CA 1
ATOM 2474 C C . LYS A 1 324 ? 6.043 -8.638 -30.623 1.00 73.38 324 LYS A C 1
ATOM 2476 O O . LYS A 1 324 ? 5.603 -7.767 -31.358 1.00 73.38 324 LYS A O 1
ATOM 2481 N N . LEU A 1 325 ? 6.486 -8.395 -29.394 1.00 73.75 325 LEU A N 1
ATOM 2482 C CA . LEU A 1 325 ? 6.496 -7.086 -28.748 1.00 73.75 325 LEU A CA 1
ATOM 2483 C C . LEU A 1 325 ? 7.917 -6.487 -28.732 1.00 73.75 325 LEU A C 1
ATOM 2485 O O . LEU A 1 325 ? 8.184 -5.489 -28.069 1.00 73.75 325 LEU A O 1
ATOM 2489 N N . LYS A 1 326 ? 8.869 -7.089 -29.454 1.00 76.56 326 LYS A N 1
ATOM 2490 C CA . LYS A 1 326 ? 10.253 -6.615 -29.495 1.00 76.56 326 LYS A CA 1
ATOM 2491 C C . LYS A 1 326 ? 10.334 -5.229 -30.144 1.00 76.56 326 LYS A C 1
ATOM 2493 O O . LYS A 1 326 ? 9.898 -5.040 -31.273 1.00 76.56 326 LYS A O 1
ATOM 2498 N N . GLY A 1 327 ? 10.967 -4.287 -29.447 1.00 76.38 327 GLY A N 1
ATOM 2499 C CA . GLY A 1 327 ? 11.235 -2.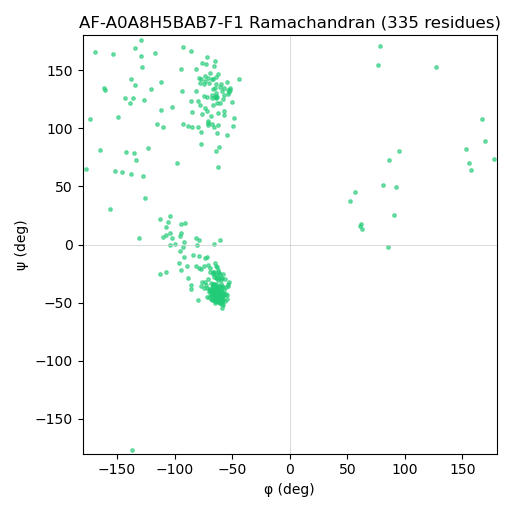939 -29.958 1.00 76.38 327 GLY A CA 1
ATOM 2500 C C . GLY A 1 327 ? 10.095 -1.936 -29.776 1.00 76.38 327 GLY A C 1
ATOM 2501 O O . GLY A 1 327 ? 10.294 -0.766 -30.094 1.00 76.38 327 GLY A O 1
ATOM 2502 N N . ILE A 1 328 ? 8.945 -2.347 -29.230 1.00 83.69 328 ILE A N 1
ATOM 2503 C CA . ILE A 1 328 ? 7.886 -1.402 -28.864 1.00 83.69 328 ILE A CA 1
ATOM 2504 C C . ILE A 1 328 ? 8.254 -0.681 -27.564 1.00 83.69 328 ILE A C 1
ATOM 2506 O O . ILE A 1 328 ? 8.827 -1.256 -26.630 1.00 83.69 328 ILE A O 1
ATOM 2510 N N . THR A 1 329 ? 7.920 0.601 -27.492 1.00 86.75 329 THR A N 1
ATOM 2511 C CA . THR A 1 329 ? 8.013 1.352 -26.238 1.00 86.75 329 THR A CA 1
ATOM 2512 C C . THR A 1 329 ? 6.913 0.910 -25.271 1.00 86.75 329 THR A C 1
ATOM 2514 O O . THR A 1 329 ? 5.900 0.347 -25.684 1.00 86.75 329 THR A O 1
ATOM 2517 N N . PHE A 1 330 ? 7.081 1.195 -23.979 1.00 84.12 330 PHE A N 1
ATOM 2518 C CA . PHE A 1 330 ? 6.040 0.920 -22.983 1.00 84.12 330 PHE A CA 1
ATOM 2519 C C . PHE A 1 330 ? 4.711 1.615 -23.333 1.00 84.12 330 PHE A C 1
ATOM 2521 O O . PHE A 1 330 ? 3.648 1.020 -23.203 1.00 84.12 330 PHE A O 1
ATOM 2528 N N . TYR A 1 331 ? 4.768 2.847 -23.848 1.00 86.06 331 TYR A N 1
ATOM 2529 C CA . TYR A 1 331 ? 3.578 3.595 -24.262 1.00 86.06 331 TYR A CA 1
ATOM 2530 C C . TYR A 1 331 ? 2.875 2.962 -25.464 1.00 86.06 331 TYR A C 1
ATOM 2532 O O . TYR A 1 331 ? 1.666 2.787 -25.429 1.00 86.06 331 TYR A O 1
ATOM 2540 N N . GLN A 1 332 ? 3.634 2.523 -26.470 1.00 87.44 332 GLN A N 1
ATOM 2541 C CA . GLN A 1 332 ? 3.071 1.792 -27.610 1.00 87.44 332 GLN A CA 1
ATOM 2542 C C . GLN A 1 332 ? 2.441 0.465 -27.186 1.00 87.44 332 GLN A C 1
ATOM 2544 O O . GLN A 1 332 ? 1.427 0.070 -27.743 1.00 87.44 332 GLN A O 1
ATOM 2549 N N . TRP A 1 333 ? 3.024 -0.219 -26.198 1.00 83.38 333 TRP A N 1
ATOM 2550 C CA . TRP A 1 333 ? 2.426 -1.426 -25.634 1.00 83.38 333 TRP A CA 1
ATOM 2551 C C . TRP A 1 333 ? 1.077 -1.142 -24.958 1.00 83.38 333 TRP A C 1
ATOM 2553 O O . TRP A 1 333 ? 0.143 -1.912 -25.146 1.00 83.38 333 TRP A O 1
ATOM 2563 N N . MET A 1 334 ? 0.947 -0.028 -24.230 1.00 81.62 334 MET A N 1
ATOM 2564 C CA . MET A 1 334 ? -0.325 0.367 -23.607 1.00 81.62 334 MET A CA 1
ATOM 2565 C C . MET A 1 334 ? -1.425 0.726 -24.615 1.00 81.62 334 MET A C 1
ATOM 2567 O O . MET A 1 334 ? -2.600 0.682 -24.266 1.00 81.62 334 MET A O 1
ATOM 2571 N N . GLU A 1 335 ? -1.054 1.112 -25.836 1.00 85.94 335 GLU A N 1
ATOM 2572 C CA . GLU A 1 335 ? -1.989 1.421 -26.924 1.00 85.94 335 GLU A CA 1
ATOM 2573 C C . GLU A 1 335 ? -2.454 0.171 -27.686 1.00 85.94 335 GLU A C 1
ATOM 2575 O O . GLU A 1 335 ? -3.351 0.269 -28.527 1.00 85.94 335 GLU A O 1
ATOM 2580 N N . LEU A 1 336 ? -1.851 -0.996 -27.424 1.00 81.12 336 LEU A N 1
ATOM 2581 C CA . LEU A 1 336 ? -2.273 -2.239 -28.060 1.00 81.12 336 LEU A CA 1
ATOM 2582 C C . LEU A 1 336 ? -3.685 -2.639 -27.590 1.00 81.12 336 LEU A C 1
ATOM 2584 O O . LEU A 1 336 ? -4.015 -2.434 -26.419 1.00 81.12 336 LEU A O 1
ATOM 2588 N N . PRO A 1 337 ? -4.509 -3.184 -28.505 1.00 65.94 337 PRO A N 1
ATOM 2589 C CA . PRO A 1 337 ? -5.901 -3.533 -28.233 1.00 65.94 337 PRO A CA 1
ATOM 2590 C C . PRO A 1 337 ? -6.075 -4.643 -27.190 1.00 65.94 337 PRO A C 1
ATOM 2592 O O . PRO A 1 337 ? -5.208 -5.549 -27.112 1.00 65.94 337 PRO A O 1
#

Organism: NCBI:txid2480587

Mean predicted aligned error: 15.97 Å

InterPro domains:
  IPR012967 Caffeic acid 3-O-methyltransferase-like, dimerisation domain [PF08100] (205-274)
  IPR036388 Winged helix-like DNA-binding domain superfamily [G3DSA:1.10.10.10] (192-282)
  IPR036390 Winged helix DNA-binding domain superfamily [SSF46785] (201-276)

Solvent-accessible surface area (backbone atoms only — not comparable to full-atom values): 21215 Å² total; per-residue (Å²): 134,88,80,80,86,81,76,88,73,76,64,79,64,91,70,84,74,80,80,83,78,81,80,84,86,87,86,84,91,83,83,86,82,92,78,89,76,86,84,72,79,81,75,76,86,68,89,76,82,80,81,64,97,77,79,71,69,75,74,76,60,36,62,66,52,47,50,51,52,44,50,51,51,51,54,56,64,64,54,81,80,55,89,86,82,79,82,87,85,85,90,82,88,90,86,85,89,89,78,90,87,88,83,88,88,87,80,91,78,80,92,76,80,75,76,80,76,70,51,70,67,58,49,51,54,51,36,53,50,48,34,51,54,26,49,56,48,51,45,54,54,33,47,76,48,78,38,74,69,78,58,69,70,38,74,74,83,54,62,62,80,73,45,84,87,43,63,71,56,53,51,35,50,52,51,26,52,50,34,50,52,48,53,50,61,72,75,46,61,66,69,59,55,54,52,59,64,77,66,67,56,61,65,60,45,52,38,50,35,40,75,52,41,44,43,50,58,32,65,76,35,94,84,31,40,45,37,64,62,52,17,63,74,56,72,50,58,38,72,61,52,46,48,44,49,47,58,35,26,74,67,66,32,31,39,72,82,46,94,63,22,37,27,63,11,46,56,27,56,41,36,15,88,89,29,75,53,26,59,51,44,48,58,54,52,65,54,51,72,33,54,77,47,40,71,59,38,56,67,32,88,84,39,38,82,51,87,49,78,66,44,38,46,59,41,58,44,30,55,78,77,34,72,92,55,53,83,50,34,70,67,61,56,71,70,54,105

Radius of gyration: 27.05 Å; Cα contacts (8 Å, |Δi|>4): 249; chains: 1; bounding box: 79×79×64 Å